Protein AF-A0A4Q5UNF6-F1 (afdb_monomer)

Secondary structure (DSSP, 8-state):
-HHHHHHHTTPPPSTT-TT----B-HHHHHHHHHTTT--HHHHIIIII----GGGSSSSS--TT-TTPPPB-TTSBTT---B----S--HHHHHHHHHHS-SSSPPTTPPEEEEEEEEEEEEEEEETTTTEEEEEEEEEEEEEES-EEEEEEEEEE-TTSPBPBPSSSSSEETTEEEEEEEEEEPTT-EEEESGGG---S-EEEEGGGS-TTGGGSEEEEEEEEEEE-TT--EEEEEEPPPEEEE----

Mean predicted aligned error: 11.34 Å

Foldseek 3Di:
DVQVVCVVLQAAALQLAPQVPFAFPLVVVQVVVVVVVDHSVNCCVPPVHHDDNVRHLDPDRDLLAQRYDWDDQPRHPVRDTHDHNPDHDPSNVVSCCQVPPPDDQNPPDDKAKDKAPFPDKDWADDVVQQWIKIFTWTKIFIAHAWAKKKKKKFKAAPVRHFFAFDPPPQDDPRGGMWIDIDTGHHGDMDTTCPPVDRPDITIDHPVRGPPVPQQHKMKMKIWIWDADPVRDIDTNDIDDIDIDHHDDD

Sequence (249 aa):
TLHEFGHAIGLLHEHSSPISGINWDKEKLYKEYAKMGWTRDDVDQQVFYTYNKSYTNGTKYDNKSIMHYPIMPGETVDNYVIDWNLVLSPGDIDIIKALYPMKGKRKNEVVRVNMQNFGGIVMQGNEKKGGISLFP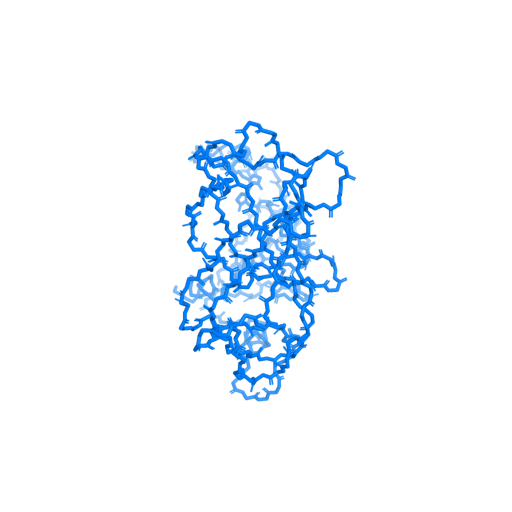SFDLKTGGKGGPVKMVFKFYDEEGYGFQDEDGAYQENGTVATLRTVTLPPNKQIKYNQGGKKDFEFFLPLDQIPADALSQNMIVTFKIVYQTAEKEQKNLYVSQPLQFRYAKK

Nearest PDB structures (foldseek):
  5zjk-assembly11_K  TM=9.316E-01  e=5.468E-06  Myroides sp. CSLB8
  8b7d-assembly1_A  TM=3.412E-01  e=4.462E-04  Homo sapiens
  5x74-assembly1_A  TM=5.576E-01  e=1.050E-01  Homo sapiens
  5yaw-assembly1_B  TM=4.146E-01  e=1.174E-01  Homo sapiens
  7q9r-assembly1_BBB  TM=5.442E-01  e=3.782E-01  Homo sapiens

pLDDT: mean 89.14, std 8.31, range [53.03, 97.25]

Solvent-accessible surface area (backbone atoms only — not comparable to full-atom values): 14341 Å² total; per-residue (Å²): 110,70,45,62,53,36,45,76,74,72,46,59,57,42,68,26,32,74,71,47,78,78,56,63,30,56,74,59,47,47,60,57,43,39,76,76,71,43,52,65,66,53,46,43,66,75,69,66,38,57,50,60,81,92,71,49,80,57,98,66,71,54,90,55,22,35,43,26,70,58,36,52,88,71,48,20,76,82,63,60,64,36,71,81,41,89,50,79,24,76,66,48,52,51,39,48,43,62,78,58,54,93,72,80,84,69,74,86,54,55,71,39,61,44,87,38,76,71,73,52,65,55,71,44,74,32,79,93,77,49,22,38,37,36,35,52,18,31,32,39,38,30,31,65,33,48,46,66,30,38,39,38,39,39,39,19,39,84,89,66,53,56,40,68,41,91,84,75,81,48,44,61,94,56,22,18,24,36,73,46,79,46,75,43,64,48,65,38,78,47,77,32,31,61,94,84,44,81,85,48,76,45,64,41,53,48,90,60,46,58,77,70,58,52,79,37,59,29,31,36,36,46,34,35,33,37,64,47,98,87,67,48,76,42,79,61,42,72,53,73,78,38,84,47,64,64,68,85,127

Radius of gyration: 25.04 Å; Cα contacts (8 Å, |Δi|>4): 460; chains: 1; bounding box: 59×39×66 Å

Structure (mmCIF, N/CA/C/O backbone):
data_AF-A0A4Q5UNF6-F1
#
_entry.id   AF-A0A4Q5UNF6-F1
#
loop_
_atom_site.group_PDB
_atom_site.id
_atom_site.type_symbol
_atom_site.label_atom_id
_atom_site.label_alt_id
_atom_site.label_comp_id
_atom_site.label_asym_id
_atom_site.label_entity_id
_atom_site.label_seq_id
_atom_site.pdbx_PDB_ins_code
_atom_site.Cartn_x
_atom_site.Cartn_y
_atom_site.Cartn_z
_atom_site.occupancy
_atom_site.B_iso_or_equiv
_atom_site.auth_seq_id
_atom_site.auth_comp_id
_atom_site.auth_asym_id
_atom_site.auth_atom_id
_atom_site.pdbx_PDB_model_num
ATOM 1 N N . THR A 1 1 ? 2.711 7.810 -26.960 1.00 81.56 1 THR A N 1
ATOM 2 C CA . THR A 1 1 ? 1.426 7.445 -26.317 1.00 81.56 1 THR A CA 1
ATOM 3 C C . THR A 1 1 ? 1.446 6.071 -25.670 1.00 81.56 1 THR A C 1
ATOM 5 O O . THR A 1 1 ? 1.068 5.999 -24.514 1.00 81.56 1 THR A O 1
ATOM 8 N N . LEU A 1 2 ? 1.883 4.993 -26.346 1.00 93.31 2 LEU A N 1
ATOM 9 C CA . LEU A 1 2 ? 1.926 3.649 -25.731 1.00 93.31 2 LEU A CA 1
ATOM 10 C C . LEU A 1 2 ? 2.824 3.578 -24.483 1.00 93.31 2 LEU A C 1
ATOM 12 O O . LEU A 1 2 ? 2.383 3.043 -23.474 1.00 93.31 2 LEU A O 1
ATOM 16 N N . HIS A 1 3 ? 4.021 4.172 -24.541 1.00 93.44 3 HIS A N 1
ATOM 17 C CA . HIS A 1 3 ? 4.967 4.256 -23.418 1.00 93.44 3 HIS A CA 1
ATOM 18 C C . HIS A 1 3 ? 4.322 4.858 -22.155 1.00 93.44 3 HIS A C 1
ATOM 20 O O . HIS A 1 3 ? 4.218 4.199 -21.125 1.00 93.44 3 HIS A O 1
ATOM 26 N N . GLU A 1 4 ? 3.755 6.062 -22.274 1.00 92.00 4 GLU A N 1
ATOM 27 C CA . GLU A 1 4 ? 3.083 6.748 -21.159 1.00 92.00 4 GLU A CA 1
ATOM 28 C C . GLU A 1 4 ? 1.884 5.974 -20.597 1.00 92.00 4 GLU A C 1
ATOM 30 O O . GLU A 1 4 ? 1.659 5.932 -19.388 1.00 92.00 4 GLU A O 1
ATOM 35 N N . PHE A 1 5 ? 1.108 5.314 -21.463 1.00 93.88 5 PHE A N 1
ATOM 36 C CA . PHE A 1 5 ? 0.026 4.445 -20.996 1.00 93.88 5 PHE A CA 1
ATOM 37 C C . PHE A 1 5 ? 0.552 3.200 -20.274 1.00 93.88 5 PHE A C 1
ATOM 39 O O . PHE A 1 5 ? -0.118 2.718 -19.364 1.00 93.88 5 PHE A O 1
ATOM 46 N N . GLY A 1 6 ? 1.743 2.710 -20.630 1.00 91.06 6 GLY A N 1
ATOM 47 C CA . GLY A 1 6 ? 2.462 1.682 -19.881 1.00 91.06 6 GLY A CA 1
ATOM 48 C C . GLY A 1 6 ? 2.734 2.114 -18.439 1.00 91.06 6 GLY A C 1
ATOM 49 O O . GLY A 1 6 ? 2.393 1.379 -17.512 1.00 91.06 6 GLY A O 1
ATOM 50 N N . HIS A 1 7 ? 3.229 3.337 -18.228 1.00 90.12 7 HIS A N 1
ATOM 51 C CA . HIS A 1 7 ? 3.393 3.900 -16.881 1.00 90.12 7 HIS A CA 1
ATOM 52 C C . HIS A 1 7 ? 2.073 4.004 -16.118 1.00 90.12 7 HIS A C 1
ATOM 54 O O . HIS A 1 7 ? 2.004 3.634 -14.945 1.00 90.12 7 HIS A O 1
ATOM 60 N N . ALA A 1 8 ? 0.998 4.433 -16.787 1.00 89.75 8 ALA A N 1
ATOM 61 C CA . ALA A 1 8 ? -0.324 4.536 -16.169 1.00 89.75 8 ALA A CA 1
ATOM 62 C C . ALA A 1 8 ? -0.861 3.187 -15.648 1.00 89.75 8 ALA A C 1
ATOM 64 O O . ALA A 1 8 ? -1.657 3.162 -14.709 1.00 89.75 8 ALA A O 1
ATOM 65 N N . ILE A 1 9 ? -0.418 2.066 -16.229 1.00 88.44 9 ILE A N 1
ATOM 66 C CA . ILE A 1 9 ? -0.768 0.703 -15.793 1.00 88.44 9 ILE A CA 1
ATOM 67 C C . ILE A 1 9 ? 0.362 0.011 -15.014 1.00 88.44 9 ILE A C 1
ATOM 69 O O . ILE A 1 9 ? 0.336 -1.204 -14.833 1.00 88.44 9 ILE A O 1
ATOM 73 N N . GLY A 1 10 ? 1.326 0.784 -14.511 1.00 86.00 10 GLY A N 1
ATOM 74 C CA . GLY A 1 10 ? 2.340 0.317 -13.569 1.00 86.00 10 GLY A CA 1
ATOM 75 C C . GLY A 1 10 ? 3.568 -0.339 -14.194 1.00 86.00 10 GLY A C 1
ATOM 76 O O . GLY A 1 10 ? 4.307 -0.999 -13.466 1.00 86.00 10 GLY A O 1
ATOM 77 N N . LEU A 1 11 ? 3.802 -0.174 -15.501 1.00 88.94 11 LEU A N 1
ATOM 78 C CA . LEU A 1 11 ? 5.071 -0.568 -16.109 1.00 88.94 11 LEU A CA 1
ATOM 79 C C . LEU A 1 11 ? 6.146 0.488 -15.846 1.00 88.94 11 LEU A C 1
ATOM 81 O O . LEU A 1 11 ? 5.910 1.694 -15.957 1.00 88.94 11 LEU A O 1
ATOM 85 N N . LEU A 1 12 ? 7.342 0.019 -15.515 1.00 89.31 12 LEU A N 1
ATOM 86 C CA . LEU A 1 12 ? 8.507 0.860 -15.258 1.00 89.31 12 LEU A CA 1
ATOM 87 C C . LEU A 1 12 ? 9.447 0.885 -16.467 1.00 89.31 12 LEU A C 1
ATOM 89 O O . LEU A 1 12 ? 9.298 0.072 -17.378 1.00 89.31 12 LEU A O 1
ATOM 93 N N . HIS A 1 13 ? 10.418 1.801 -16.481 1.00 91.56 13 HIS A N 1
ATOM 94 C CA . HIS A 1 13 ? 11.402 1.844 -17.560 1.00 91.56 13 HIS A CA 1
ATOM 95 C C . HIS A 1 13 ? 12.258 0.574 -17.605 1.00 91.56 13 HIS A C 1
ATOM 97 O O . HIS A 1 13 ? 12.810 0.134 -16.595 1.00 91.56 13 HIS A O 1
ATOM 103 N N . GLU A 1 14 ? 12.424 0.025 -18.805 1.00 91.25 14 GLU A N 1
ATOM 104 C CA . GLU A 1 14 ? 13.123 -1.245 -19.007 1.00 91.25 14 GLU A CA 1
ATOM 105 C C . GLU A 1 14 ? 14.653 -1.103 -18.879 1.00 91.25 14 GLU A C 1
ATOM 107 O O . GLU A 1 14 ? 15.329 -2.028 -18.426 1.00 91.25 14 GLU A O 1
ATOM 112 N N . HIS A 1 15 ? 15.212 0.076 -19.186 1.00 90.94 15 HIS A N 1
ATOM 113 C CA . HIS A 1 15 ? 16.646 0.353 -19.004 1.00 90.94 15 HIS A CA 1
ATOM 114 C C . HIS A 1 15 ? 17.054 0.337 -17.516 1.00 90.94 15 HIS A C 1
ATOM 116 O O . HIS A 1 15 ? 18.143 -0.127 -17.173 1.00 90.94 15 HIS A O 1
ATOM 122 N N . SER A 1 16 ? 16.143 0.746 -16.626 1.00 89.50 16 SER A N 1
ATOM 123 C CA . SER A 1 16 ? 16.293 0.706 -15.164 1.00 89.50 16 SER A CA 1
ATOM 124 C C . SER A 1 16 ? 16.101 -0.699 -14.575 1.00 89.50 16 SER A C 1
ATOM 126 O O . SER A 1 16 ? 16.028 -0.874 -13.355 1.00 89.50 16 SER A O 1
ATOM 128 N N . SER A 1 17 ? 15.985 -1.730 -15.413 1.00 87.25 17 SER A N 1
ATOM 129 C CA . SER A 1 17 ? 15.954 -3.111 -14.948 1.00 87.25 17 SER A CA 1
ATOM 130 C C . SER A 1 17 ? 17.305 -3.485 -14.310 1.00 87.25 17 SER A C 1
ATOM 132 O O . SER A 1 17 ? 18.346 -3.323 -14.944 1.00 87.25 17 SER A O 1
ATOM 134 N N . PRO A 1 18 ? 17.341 -4.066 -13.095 1.00 84.06 18 PRO A N 1
ATOM 135 C CA . PRO A 1 18 ? 18.570 -4.500 -12.424 1.00 84.06 18 PRO A CA 1
ATOM 136 C C . PRO A 1 18 ? 19.278 -5.660 -13.143 1.00 84.06 18 PRO A C 1
ATOM 138 O O . PRO A 1 18 ? 20.355 -6.079 -12.727 1.00 84.06 18 PRO A O 1
ATOM 141 N N . ILE A 1 19 ? 18.656 -6.223 -14.183 1.00 85.56 19 ILE A N 1
ATOM 142 C CA . ILE A 1 19 ? 19.221 -7.271 -15.039 1.00 85.56 19 ILE A CA 1
ATOM 143 C C . ILE A 1 19 ? 19.482 -6.782 -16.472 1.00 85.56 19 ILE A C 1
ATOM 145 O O . ILE A 1 19 ? 19.785 -7.609 -17.327 1.00 85.56 19 ILE A O 1
ATOM 149 N N . SER A 1 20 ? 19.365 -5.474 -16.746 1.00 86.38 20 SER A N 1
ATOM 150 C CA . SER A 1 20 ? 19.626 -4.911 -18.079 1.00 86.38 20 SER A CA 1
ATOM 151 C C . SER A 1 20 ? 21.083 -5.083 -18.506 1.00 86.38 20 SER A C 1
ATOM 153 O O . SER A 1 20 ? 21.362 -5.302 -19.680 1.00 86.38 20 SER A O 1
ATOM 155 N N . GLY A 1 21 ? 22.013 -5.018 -17.546 1.00 87.38 21 GLY A N 1
ATOM 156 C CA . GLY A 1 21 ? 23.446 -5.163 -17.801 1.00 87.38 21 GLY A CA 1
ATOM 157 C C . GLY A 1 21 ? 24.040 -4.038 -18.652 1.00 87.38 21 GLY A C 1
ATOM 158 O O . GLY A 1 21 ? 25.129 -4.216 -19.190 1.00 87.38 21 GLY A O 1
ATOM 159 N N . ILE A 1 22 ? 23.341 -2.902 -18.788 1.00 93.06 22 ILE A N 1
ATOM 160 C CA . ILE A 1 22 ? 23.778 -1.790 -19.639 1.00 93.06 22 ILE A CA 1
ATOM 161 C C . ILE A 1 22 ? 25.081 -1.200 -19.092 1.00 93.06 22 ILE A C 1
ATOM 163 O O . ILE A 1 22 ? 25.153 -0.752 -17.944 1.00 93.06 22 ILE A O 1
ATOM 167 N N . ASN A 1 23 ? 26.110 -1.187 -19.938 1.00 94.75 23 ASN A N 1
ATOM 168 C CA . ASN A 1 23 ? 27.449 -0.739 -19.584 1.00 94.75 23 ASN A CA 1
ATOM 169 C C . ASN A 1 23 ? 27.646 0.744 -19.942 1.00 94.75 23 ASN A C 1
ATOM 171 O O . ASN A 1 23 ? 28.287 1.095 -20.934 1.00 94.75 23 ASN A O 1
ATOM 175 N N . TRP A 1 24 ? 27.022 1.616 -19.149 1.00 95.31 24 TRP A N 1
ATOM 176 C CA . TRP A 1 24 ? 27.024 3.067 -19.352 1.00 95.31 24 TRP A CA 1
ATOM 177 C C . TRP A 1 24 ? 28.431 3.683 -19.286 1.00 95.31 24 TRP A C 1
ATOM 179 O O . TRP A 1 24 ? 29.174 3.453 -18.329 1.00 95.31 24 TRP A O 1
ATOM 189 N N . ASP A 1 25 ? 28.760 4.563 -20.236 1.00 96.19 25 ASP A N 1
ATOM 190 C CA . ASP A 1 25 ? 29.921 5.458 -20.149 1.00 96.19 25 ASP A CA 1
ATOM 191 C C . ASP A 1 25 ? 29.578 6.653 -19.243 1.00 96.19 25 ASP A C 1
ATOM 193 O O . ASP A 1 25 ? 29.248 7.755 -19.691 1.00 96.19 25 ASP A O 1
ATOM 197 N N . LYS A 1 26 ? 29.592 6.404 -17.929 1.00 94.56 26 LYS A N 1
ATOM 198 C CA . LYS A 1 26 ? 29.082 7.349 -16.924 1.00 94.56 26 LYS A CA 1
ATOM 199 C C . LYS A 1 26 ? 29.758 8.716 -16.974 1.00 94.56 26 LYS A C 1
ATOM 201 O O . LYS A 1 26 ? 29.081 9.736 -16.923 1.00 94.56 26 LYS A O 1
ATOM 206 N N . GLU A 1 27 ? 31.085 8.755 -17.094 1.00 94.94 27 GLU A N 1
ATOM 207 C CA . GLU A 1 27 ? 31.833 10.019 -17.103 1.00 94.94 27 GLU A CA 1
ATOM 208 C C . GLU A 1 27 ? 31.535 10.859 -18.341 1.00 94.94 27 GLU A C 1
ATOM 210 O O . GLU A 1 27 ? 31.464 12.089 -18.257 1.00 94.94 27 GLU A O 1
ATOM 215 N N . LYS A 1 28 ? 31.330 10.212 -19.489 1.00 94.31 28 LYS A N 1
ATOM 216 C CA . LYS A 1 28 ? 30.886 10.908 -20.690 1.00 94.31 28 LYS A CA 1
ATOM 217 C C . LYS A 1 28 ? 29.461 11.427 -20.529 1.00 94.31 28 LYS A C 1
ATOM 219 O O . LYS A 1 28 ? 29.223 12.603 -20.792 1.00 94.31 28 LYS A O 1
ATOM 224 N N . LEU A 1 29 ? 28.544 10.599 -20.034 1.00 94.19 29 LEU A N 1
ATOM 225 C CA . LEU A 1 29 ? 27.151 10.989 -19.822 1.00 94.19 29 LEU A CA 1
ATOM 226 C C . LEU A 1 29 ? 27.012 12.147 -18.827 1.00 94.19 29 LEU A C 1
ATOM 228 O O . LEU A 1 29 ? 26.315 13.109 -19.133 1.00 94.19 29 LEU A O 1
ATOM 232 N N . TYR A 1 30 ? 27.740 12.147 -17.706 1.00 96.69 30 TYR A N 1
ATOM 233 C CA . TYR A 1 30 ? 27.746 13.296 -16.792 1.00 96.69 30 TYR A CA 1
ATOM 234 C C . TYR A 1 30 ? 28.161 14.593 -17.496 1.00 96.69 30 TYR A C 1
ATOM 236 O O . TYR A 1 30 ? 27.553 15.635 -17.265 1.00 96.69 30 TYR A O 1
ATOM 244 N N . LYS A 1 31 ? 29.182 14.551 -18.364 1.00 95.31 31 LYS A N 1
ATOM 245 C CA . LYS A 1 31 ? 29.639 15.734 -19.114 1.00 95.31 31 LYS A CA 1
ATOM 246 C C . LYS A 1 31 ? 28.614 16.201 -20.141 1.00 95.31 31 LYS A C 1
ATOM 248 O O . LYS A 1 31 ? 28.474 17.405 -20.332 1.00 95.31 31 LYS A O 1
ATOM 253 N N . GLU A 1 32 ? 27.930 15.279 -20.811 1.00 92.81 32 GLU A N 1
ATOM 254 C CA . GLU A 1 32 ? 26.899 15.614 -21.795 1.00 92.81 32 GLU A CA 1
ATOM 255 C C . GLU A 1 32 ? 25.654 16.209 -21.125 1.00 92.81 32 GLU A C 1
ATOM 257 O O . GLU A 1 32 ? 25.232 17.304 -21.492 1.00 92.81 32 GLU A O 1
ATOM 262 N N . TYR A 1 33 ? 25.126 15.568 -20.081 1.00 93.12 33 TYR A N 1
ATOM 263 C CA . TYR A 1 33 ? 23.953 16.060 -19.352 1.00 93.12 33 TYR A CA 1
ATOM 264 C C . TYR A 1 33 ? 24.227 17.352 -18.566 1.00 93.12 33 TYR A C 1
ATOM 266 O O . TYR A 1 33 ? 23.341 18.200 -18.455 1.00 93.12 33 TYR A O 1
ATOM 274 N N . ALA A 1 34 ? 25.465 17.589 -18.116 1.00 94.62 34 ALA A N 1
ATOM 275 C CA . ALA A 1 34 ? 25.845 18.869 -17.516 1.00 94.62 34 ALA A CA 1
ATOM 276 C C . ALA A 1 34 ? 25.659 20.058 -18.479 1.00 94.62 34 ALA A C 1
ATOM 278 O O . ALA A 1 34 ? 25.332 21.158 -18.034 1.00 94.62 34 ALA A O 1
ATOM 279 N N . LYS A 1 35 ? 25.786 19.854 -19.802 1.00 95.62 35 LYS A N 1
ATOM 280 C CA . LYS A 1 35 ? 25.493 20.900 -20.807 1.00 95.62 35 LYS A CA 1
ATOM 281 C C . LYS A 1 35 ? 24.011 21.285 -20.828 1.00 95.62 35 LYS A C 1
ATOM 283 O O . LYS A 1 35 ? 23.677 22.383 -21.259 1.00 95.62 35 LYS A O 1
ATOM 288 N N . MET A 1 36 ? 23.139 20.394 -20.356 1.00 92.56 36 MET A N 1
ATOM 289 C CA . MET A 1 36 ? 21.699 20.613 -20.192 1.00 92.56 36 MET A CA 1
ATOM 290 C C . MET A 1 36 ? 21.335 21.093 -18.776 1.00 92.56 36 MET A C 1
ATOM 292 O O . MET A 1 36 ? 20.156 21.205 -18.450 1.00 92.56 36 MET A O 1
ATOM 296 N N . GLY A 1 37 ? 22.332 21.385 -17.933 1.00 94.50 37 GLY A N 1
ATOM 297 C CA . GLY A 1 37 ? 22.137 21.877 -16.569 1.00 94.50 37 GLY A CA 1
ATOM 298 C C . GLY A 1 37 ? 21.859 20.793 -15.527 1.00 94.50 37 GLY A C 1
ATOM 299 O O . GLY A 1 37 ? 21.507 21.136 -14.403 1.00 94.50 37 GLY A O 1
ATOM 300 N N . TRP A 1 38 ? 22.008 19.510 -15.869 1.00 95.44 38 TRP A N 1
ATOM 301 C CA . TRP A 1 38 ? 21.812 18.419 -14.913 1.00 95.44 38 TRP A CA 1
ATOM 302 C C . TRP A 1 38 ? 23.034 18.258 -14.013 1.00 95.44 38 TRP A C 1
ATOM 304 O O . TRP A 1 38 ? 24.182 18.316 -14.464 1.00 95.44 38 TRP A O 1
ATOM 314 N N . THR A 1 39 ? 22.783 18.019 -12.731 1.00 95.50 39 THR A N 1
ATOM 315 C CA . THR A 1 39 ? 23.817 17.611 -11.783 1.00 95.50 39 THR A CA 1
ATOM 316 C C . THR A 1 39 ? 24.161 16.132 -11.966 1.00 95.50 39 THR A C 1
ATOM 318 O O . THR A 1 39 ? 23.449 15.380 -12.633 1.00 95.50 39 THR A O 1
ATOM 321 N N . ARG A 1 40 ? 25.266 15.681 -11.361 1.00 96.06 40 ARG A N 1
ATOM 322 C CA . ARG A 1 40 ? 25.595 14.247 -11.341 1.00 96.06 40 ARG A CA 1
ATOM 323 C C . ARG A 1 40 ? 24.506 13.425 -10.652 1.00 96.06 40 ARG A C 1
ATOM 325 O O . ARG A 1 40 ? 24.148 12.374 -11.170 1.00 96.06 40 ARG A O 1
ATOM 332 N N . ASP A 1 41 ? 23.942 13.948 -9.566 1.00 94.69 41 ASP A N 1
ATOM 333 C CA . ASP A 1 41 ? 22.856 13.294 -8.835 1.00 94.69 41 ASP A CA 1
ATOM 334 C C . ASP A 1 41 ? 21.599 13.153 -9.707 1.00 94.69 41 ASP A C 1
ATOM 336 O O . ASP A 1 41 ? 20.967 12.098 -9.698 1.00 94.69 41 ASP A O 1
ATOM 340 N N . ASP A 1 42 ? 21.272 14.157 -10.529 1.00 91.44 42 ASP A N 1
ATOM 341 C CA . ASP A 1 42 ? 20.161 14.055 -11.486 1.00 91.44 42 ASP A CA 1
ATOM 342 C C . ASP A 1 42 ? 20.393 12.913 -12.484 1.00 91.44 42 ASP A C 1
ATOM 344 O O . ASP A 1 42 ? 19.506 12.093 -12.709 1.00 91.44 42 ASP A O 1
ATOM 348 N N . VAL A 1 43 ? 21.600 12.808 -13.050 1.00 92.44 43 VAL A N 1
ATOM 349 C CA . VAL A 1 43 ? 21.950 11.728 -13.991 1.00 92.44 43 VAL A CA 1
ATOM 350 C C . VAL A 1 43 ? 21.912 10.362 -13.297 1.00 92.44 43 VAL A C 1
ATOM 352 O O . VAL A 1 43 ? 21.393 9.396 -13.861 1.00 92.44 43 VAL A O 1
ATOM 355 N N . ASP A 1 44 ? 22.393 10.273 -12.057 1.00 91.75 44 ASP A N 1
ATOM 356 C CA . ASP A 1 44 ? 22.342 9.040 -11.272 1.00 91.75 44 ASP A CA 1
ATOM 357 C C . ASP A 1 44 ? 20.905 8.570 -11.041 1.00 91.75 44 ASP A C 1
ATOM 359 O O . ASP A 1 44 ? 20.615 7.385 -11.211 1.00 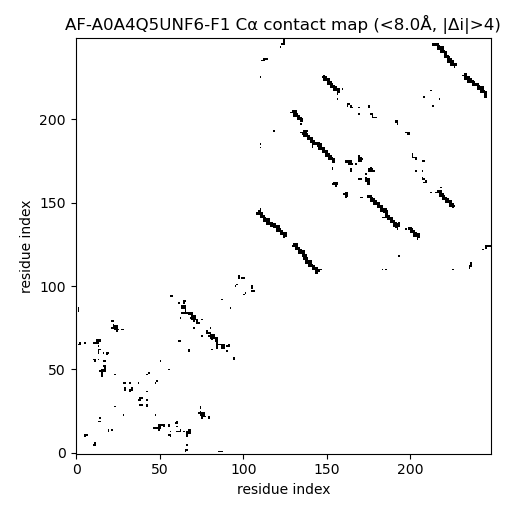91.75 44 ASP A O 1
ATOM 363 N N . GLN A 1 45 ? 19.997 9.485 -10.693 1.00 89.31 45 GLN A N 1
ATOM 364 C CA . GLN A 1 45 ? 18.601 9.149 -10.407 1.00 89.31 45 GLN A CA 1
ATOM 365 C C . GLN A 1 45 ? 17.758 8.919 -11.666 1.00 89.31 45 GLN A C 1
ATOM 367 O O . GLN A 1 45 ? 16.832 8.111 -11.632 1.00 89.31 45 GLN A O 1
ATOM 372 N N . GLN A 1 46 ? 18.049 9.615 -12.766 1.00 85.31 46 GLN A N 1
ATOM 373 C CA . GLN A 1 46 ? 17.213 9.579 -13.971 1.00 85.31 46 GLN A CA 1
ATOM 374 C C . GLN A 1 46 ? 17.704 8.577 -15.024 1.00 85.31 46 GLN A C 1
ATOM 376 O O . GLN A 1 46 ? 16.887 8.051 -15.774 1.00 85.31 46 GLN A O 1
ATOM 381 N N . VAL A 1 47 ? 19.014 8.310 -15.094 1.00 89.69 47 VAL A N 1
ATOM 382 C CA . VAL A 1 47 ? 19.626 7.487 -16.157 1.00 89.69 47 VAL A CA 1
ATOM 383 C C . VAL A 1 47 ? 20.162 6.163 -15.614 1.00 89.69 47 VAL A C 1
ATOM 385 O O . VAL A 1 47 ? 19.955 5.108 -16.213 1.00 89.69 47 VAL A O 1
ATOM 388 N N . PHE A 1 48 ? 20.858 6.193 -14.473 1.00 91.06 48 PHE A N 1
ATOM 389 C CA . PHE A 1 48 ? 21.549 5.007 -13.942 1.00 91.06 48 PHE A CA 1
ATOM 390 C C . PHE A 1 48 ? 20.780 4.263 -12.860 1.00 91.06 48 PHE A C 1
ATOM 392 O O . PHE A 1 48 ? 21.178 3.157 -12.478 1.00 91.06 48 PHE A O 1
ATOM 399 N N . TYR A 1 49 ? 19.704 4.856 -12.352 1.00 89.12 49 TYR A N 1
ATOM 400 C CA . TYR A 1 49 ? 18.897 4.246 -11.317 1.00 89.12 49 TYR A CA 1
ATOM 401 C C . TYR A 1 49 ? 18.338 2.904 -11.791 1.00 89.12 49 TYR A C 1
ATOM 403 O O . TYR A 1 49 ? 17.832 2.766 -12.906 1.00 89.12 49 TYR A O 1
ATOM 411 N N . THR A 1 50 ? 18.412 1.909 -10.908 1.00 86.25 50 THR A N 1
ATOM 412 C CA . THR A 1 50 ? 17.825 0.591 -11.140 1.00 86.25 50 THR A CA 1
ATOM 413 C C . THR A 1 50 ? 16.818 0.261 -10.054 1.00 86.25 50 THR A C 1
ATOM 415 O O . THR A 1 50 ? 17.039 0.522 -8.869 1.00 86.25 50 THR A O 1
ATOM 418 N N . TYR A 1 51 ? 15.696 -0.333 -10.455 1.00 80.88 51 TYR A N 1
ATOM 419 C CA . TYR A 1 51 ? 14.679 -0.778 -9.511 1.00 80.88 51 TYR A CA 1
ATOM 420 C C . TYR A 1 51 ? 15.143 -2.021 -8.749 1.00 80.88 51 TYR A C 1
ATOM 422 O O . TYR A 1 51 ? 15.923 -2.840 -9.241 1.00 80.88 51 TYR A O 1
ATOM 430 N N . ASN A 1 52 ? 14.602 -2.220 -7.548 1.00 71.50 52 ASN A N 1
ATOM 431 C CA . ASN A 1 52 ? 14.785 -3.481 -6.835 1.00 71.50 52 ASN A CA 1
ATOM 432 C C . ASN A 1 52 ? 14.123 -4.628 -7.632 1.00 71.50 52 ASN A C 1
ATOM 434 O O . ASN A 1 52 ? 13.067 -4.436 -8.231 1.00 71.50 52 ASN A O 1
ATOM 438 N N . LYS A 1 53 ? 14.716 -5.832 -7.623 1.00 61.97 53 LYS A N 1
ATOM 439 C CA . LYS A 1 53 ? 14.282 -7.001 -8.422 1.00 61.97 53 LYS A CA 1
ATOM 440 C C . LYS A 1 53 ? 12.801 -7.355 -8.253 1.00 61.97 53 LYS A C 1
ATOM 442 O O . LYS A 1 53 ? 12.208 -7.922 -9.160 1.00 61.97 53 LYS A O 1
ATOM 447 N N . SER A 1 54 ? 12.200 -7.020 -7.114 1.00 55.47 54 SER A N 1
ATOM 448 C CA . SER A 1 54 ? 10.774 -7.249 -6.844 1.00 55.47 54 SER A CA 1
ATOM 449 C C . SER A 1 54 ? 9.824 -6.338 -7.640 1.00 55.47 54 SER A C 1
ATOM 451 O O . SER A 1 54 ? 8.629 -6.617 -7.678 1.00 55.47 54 SER A O 1
ATOM 453 N N . TYR A 1 55 ? 10.334 -5.258 -8.243 1.00 54.31 55 TYR A N 1
ATOM 454 C CA . TYR A 1 55 ? 9.563 -4.218 -8.936 1.00 54.31 55 TYR A CA 1
ATOM 455 C C . TYR A 1 55 ? 9.743 -4.235 -10.460 1.00 54.31 55 TYR A C 1
ATOM 457 O O . TYR A 1 55 ? 9.282 -3.326 -11.140 1.00 54.31 55 TYR A O 1
ATOM 465 N N . THR A 1 56 ? 10.416 -5.237 -11.021 1.00 61.66 56 THR A N 1
ATOM 466 C CA . THR A 1 56 ? 10.705 -5.271 -12.460 1.00 61.66 56 THR A CA 1
ATOM 467 C C . THR A 1 56 ? 9.526 -5.814 -13.258 1.00 61.66 56 THR A C 1
ATOM 469 O O . THR A 1 56 ? 8.791 -6.685 -12.789 1.00 61.66 56 THR A O 1
ATOM 472 N N . ASN A 1 57 ? 9.379 -5.345 -14.502 1.00 59.72 57 ASN A N 1
ATOM 473 C CA . ASN A 1 57 ? 8.303 -5.768 -15.405 1.00 59.72 57 ASN A CA 1
ATOM 474 C C . ASN A 1 57 ? 8.334 -7.284 -15.703 1.00 59.72 57 ASN A C 1
ATOM 476 O O . ASN A 1 57 ? 7.332 -7.850 -16.123 1.00 59.72 57 ASN A O 1
ATOM 480 N N . GLY A 1 58 ? 9.446 -7.981 -15.450 1.00 61.59 58 GLY A N 1
ATOM 481 C CA . GLY A 1 58 ? 9.553 -9.428 -15.617 1.00 61.59 58 GLY A CA 1
ATOM 482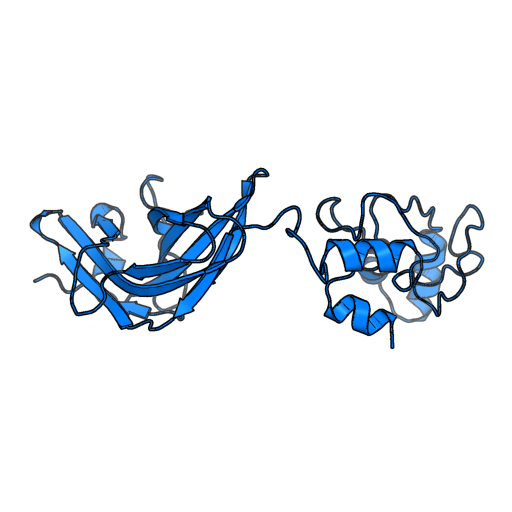 C C . GLY A 1 58 ? 10.861 -10.009 -15.080 1.00 61.59 58 GLY A C 1
ATOM 483 O O . GLY A 1 58 ? 11.653 -9.327 -14.431 1.00 61.59 58 GLY A O 1
ATOM 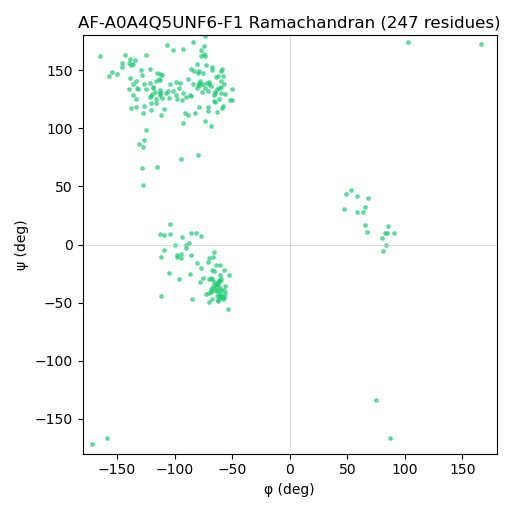484 N N . THR A 1 59 ? 11.094 -11.296 -15.362 1.00 66.75 59 THR A N 1
ATOM 485 C CA . THR A 1 59 ? 12.318 -12.033 -14.983 1.00 66.75 59 THR A CA 1
ATOM 486 C C . THR A 1 59 ? 13.430 -11.961 -16.036 1.00 66.75 59 THR A C 1
ATOM 488 O O . THR A 1 59 ? 14.466 -12.602 -15.867 1.00 66.75 59 THR A O 1
ATOM 491 N N . LYS A 1 60 ? 13.199 -11.270 -17.159 1.00 82.12 60 LYS A N 1
ATOM 492 C CA . LYS A 1 60 ? 14.140 -11.122 -18.278 1.00 82.12 60 LYS A CA 1
ATOM 493 C C . LYS A 1 60 ? 14.095 -9.683 -18.783 1.00 82.12 60 LYS A C 1
ATOM 495 O O . LYS A 1 60 ? 13.017 -9.107 -18.806 1.00 82.12 60 LYS A O 1
ATOM 500 N N . TYR A 1 61 ? 15.250 -9.158 -19.173 1.00 88.06 61 TYR A N 1
ATOM 501 C CA . TYR A 1 61 ? 15.384 -7.856 -19.819 1.00 88.06 61 TYR A CA 1
ATOM 502 C C . TYR A 1 61 ? 14.921 -7.922 -21.281 1.00 88.06 61 TYR A C 1
ATOM 504 O O . TYR A 1 61 ? 15.248 -8.888 -21.979 1.00 88.06 61 TYR A O 1
ATOM 512 N N . ASP A 1 62 ? 14.183 -6.907 -21.734 1.00 91.12 62 ASP A N 1
ATOM 513 C CA . ASP A 1 62 ? 13.671 -6.799 -23.103 1.00 91.12 62 ASP A CA 1
ATOM 514 C C . ASP A 1 62 ? 14.088 -5.488 -23.788 1.00 91.12 62 ASP A C 1
ATOM 516 O O . ASP A 1 62 ? 13.446 -4.447 -23.665 1.00 91.12 62 ASP A O 1
ATOM 520 N N . ASN A 1 63 ? 15.137 -5.543 -24.606 1.00 92.81 63 ASN A N 1
ATOM 521 C CA . ASN A 1 63 ? 15.620 -4.375 -25.346 1.00 92.81 63 ASN A CA 1
ATOM 522 C C . ASN A 1 63 ? 14.652 -3.850 -26.426 1.00 92.81 63 ASN A C 1
ATOM 524 O O . ASN A 1 63 ? 14.866 -2.758 -26.951 1.00 92.81 63 ASN A O 1
ATOM 528 N N . LYS A 1 64 ? 13.594 -4.598 -26.760 1.00 94.94 64 LYS A N 1
ATOM 529 C CA . LYS A 1 64 ? 12.545 -4.182 -27.703 1.00 94.94 64 LYS A CA 1
ATOM 530 C C . LYS A 1 64 ? 11.293 -3.658 -27.009 1.00 94.94 64 LYS A C 1
ATOM 532 O O . LYS A 1 64 ? 10.340 -3.303 -27.700 1.00 94.94 64 LYS A O 1
ATOM 537 N N . SER A 1 65 ? 11.274 -3.638 -25.676 1.00 94.50 65 SER A N 1
ATOM 538 C CA . SER A 1 65 ? 10.127 -3.161 -24.911 1.00 94.50 65 SER A CA 1
ATOM 539 C C . SER A 1 65 ? 9.782 -1.725 -25.292 1.00 94.50 65 SER A C 1
ATOM 541 O O . SER A 1 65 ? 10.658 -0.860 -25.387 1.00 94.50 65 SER A O 1
ATOM 543 N N . ILE A 1 66 ? 8.485 -1.447 -25.420 1.00 95.31 66 ILE A N 1
ATOM 544 C CA . ILE A 1 66 ? 7.957 -0.090 -25.553 1.00 95.31 66 ILE A CA 1
ATOM 545 C C . ILE A 1 66 ? 8.367 0.795 -24.373 1.00 95.31 66 ILE A C 1
ATOM 547 O O . ILE A 1 66 ? 8.372 2.009 -24.527 1.00 95.31 66 ILE A O 1
ATOM 551 N N . MET A 1 67 ? 8.713 0.203 -23.220 1.00 94.12 67 MET A N 1
ATOM 552 C CA . MET A 1 67 ? 9.153 0.878 -21.994 1.00 94.12 67 MET A CA 1
ATOM 553 C C . MET A 1 67 ? 10.666 1.136 -21.948 1.00 94.12 67 MET A C 1
ATOM 555 O O . MET A 1 67 ? 11.178 1.658 -20.955 1.00 94.12 67 MET A O 1
ATOM 559 N N . HIS A 1 68 ? 11.409 0.758 -22.988 1.00 93.81 68 HIS A N 1
ATOM 560 C CA . HIS A 1 68 ? 12.838 1.023 -23.077 1.00 93.81 68 HIS A CA 1
ATOM 561 C C . HIS A 1 68 ? 13.087 2.410 -23.691 1.00 93.81 68 HIS A C 1
ATOM 563 O O . HIS A 1 68 ? 12.576 2.708 -24.769 1.00 93.81 68 HIS A O 1
ATOM 569 N N . TYR A 1 69 ? 13.896 3.249 -23.035 1.00 91.62 69 TYR A N 1
ATOM 570 C CA . TYR A 1 69 ? 14.380 4.487 -23.656 1.00 91.62 69 TYR A CA 1
ATOM 571 C C . TYR A 1 69 ? 15.472 4.193 -24.681 1.00 91.62 69 TYR A C 1
ATOM 573 O O . TYR A 1 69 ? 16.234 3.249 -24.484 1.00 91.62 69 TYR A O 1
ATOM 581 N N . PRO A 1 70 ? 15.589 4.970 -25.765 1.00 92.31 70 PRO A N 1
ATOM 582 C CA . PRO A 1 70 ? 16.692 4.778 -26.694 1.00 92.31 70 PRO A CA 1
ATOM 583 C C . PRO A 1 70 ? 18.038 4.917 -25.969 1.00 92.31 70 PRO A C 1
ATOM 585 O O . PRO A 1 70 ? 18.175 5.721 -25.050 1.00 92.31 70 PRO A O 1
ATOM 588 N N . ILE A 1 71 ? 19.017 4.128 -26.406 1.00 93.50 71 ILE A N 1
ATOM 589 C CA . ILE A 1 71 ? 20.422 4.260 -26.016 1.00 93.50 71 ILE A CA 1
ATOM 590 C C . ILE A 1 71 ? 21.166 4.711 -27.261 1.00 93.50 71 ILE A C 1
ATOM 592 O O . ILE A 1 71 ? 21.261 3.957 -28.231 1.00 93.50 71 ILE A O 1
ATOM 596 N N . MET A 1 72 ? 21.661 5.942 -27.253 1.00 91.31 72 MET A N 1
ATOM 597 C CA . MET A 1 72 ? 22.309 6.562 -28.401 1.00 91.31 72 MET A CA 1
ATOM 598 C C . MET A 1 72 ? 23.773 6.112 -28.553 1.00 91.31 72 MET A C 1
ATOM 600 O O . MET A 1 72 ? 24.432 5.725 -27.581 1.00 91.31 72 MET A O 1
ATOM 604 N N . PRO A 1 73 ? 24.334 6.178 -29.778 1.00 91.75 73 PRO A N 1
ATOM 605 C CA . PRO A 1 73 ? 25.741 5.881 -30.006 1.00 91.75 73 PRO A CA 1
ATOM 606 C C . PRO A 1 73 ? 26.672 6.672 -29.081 1.00 91.75 73 PRO A C 1
ATOM 608 O O . PRO A 1 73 ? 26.672 7.903 -29.051 1.00 91.75 73 PRO A O 1
ATOM 611 N N . GLY A 1 74 ? 27.517 5.938 -28.359 1.00 89.75 74 GLY A N 1
ATOM 612 C CA . GLY A 1 74 ? 28.506 6.503 -27.453 1.00 89.75 74 GLY A CA 1
ATOM 613 C C . GLY A 1 74 ? 27.994 6.826 -26.049 1.00 89.75 74 GLY A C 1
ATOM 614 O O . GLY A 1 74 ? 28.740 7.460 -25.310 1.00 89.75 74 GLY A O 1
ATOM 615 N N . GLU A 1 75 ? 26.785 6.415 -25.671 1.00 92.62 75 GLU A N 1
ATOM 616 C CA . GLU A 1 75 ? 26.333 6.431 -24.269 1.00 92.62 75 GLU A CA 1
ATOM 617 C C . GLU A 1 75 ? 26.847 5.221 -23.469 1.00 92.62 75 GLU A C 1
ATOM 619 O O . GLU A 1 75 ? 26.841 5.227 -22.238 1.00 92.62 75 GLU A O 1
ATOM 624 N N . THR A 1 76 ? 27.323 4.186 -24.161 1.00 95.88 76 THR A N 1
ATOM 625 C CA . THR A 1 76 ? 27.832 2.932 -23.597 1.00 95.88 76 THR A CA 1
ATOM 626 C C . THR A 1 76 ? 29.280 2.694 -24.013 1.00 95.88 76 THR A C 1
ATOM 628 O O . THR A 1 76 ? 29.717 3.122 -25.085 1.00 95.88 76 THR A O 1
ATOM 631 N N . VAL A 1 77 ? 30.043 1.996 -23.170 1.00 95.19 77 VAL A N 1
ATOM 632 C CA . VAL A 1 77 ? 31.468 1.715 -23.432 1.00 95.19 77 VAL A CA 1
ATOM 633 C C . VAL A 1 77 ? 31.682 0.595 -24.457 1.00 95.19 77 VAL A C 1
ATOM 635 O O . VAL A 1 77 ? 32.753 0.491 -25.049 1.00 95.19 77 VAL A O 1
ATOM 638 N N . ASP A 1 78 ? 30.673 -0.248 -24.671 1.00 94.44 78 ASP A N 1
ATOM 639 C CA . ASP A 1 78 ? 30.688 -1.407 -25.569 1.00 94.44 78 ASP A CA 1
ATOM 640 C C . ASP A 1 78 ? 29.932 -1.164 -26.888 1.00 94.44 78 ASP A C 1
ATOM 642 O O . ASP A 1 78 ? 29.765 -2.086 -27.686 1.00 94.44 78 ASP A O 1
ATOM 646 N N . ASN A 1 79 ? 29.526 0.084 -27.153 1.00 91.56 79 ASN A N 1
ATOM 647 C CA . ASN A 1 79 ? 28.711 0.488 -28.304 1.00 91.56 79 ASN A CA 1
ATOM 648 C C . ASN A 1 79 ? 27.350 -0.224 -28.384 1.00 91.56 79 ASN A C 1
ATOM 650 O O . ASN A 1 79 ? 26.791 -0.386 -29.472 1.00 91.56 79 ASN A O 1
ATOM 654 N N . TYR A 1 80 ? 26.802 -0.641 -27.244 1.00 93.38 80 TYR A N 1
ATOM 655 C CA . TYR A 1 80 ? 25.419 -1.079 -27.157 1.00 93.38 80 TYR A CA 1
ATOM 656 C C . TYR A 1 80 ? 24.464 0.091 -27.433 1.00 93.38 80 TYR A C 1
ATOM 658 O O . TYR A 1 80 ? 24.541 1.128 -26.774 1.00 93.38 80 TYR A O 1
ATOM 666 N N . VAL A 1 81 ? 23.581 -0.075 -28.421 1.00 93.38 81 VAL A N 1
ATOM 667 C CA . VAL A 1 81 ? 22.673 0.961 -28.938 1.00 93.38 81 VAL A CA 1
ATOM 668 C C . VAL A 1 81 ? 21.269 0.381 -29.064 1.00 93.38 81 VAL A C 1
ATOM 670 O O . VAL A 1 81 ? 21.095 -0.764 -29.491 1.00 93.38 81 VAL A O 1
ATOM 673 N N . ILE A 1 82 ? 20.269 1.187 -28.717 1.00 92.56 82 ILE A N 1
ATOM 674 C CA . ILE A 1 82 ? 18.846 0.869 -28.857 1.00 92.56 82 ILE A CA 1
ATOM 675 C C . ILE A 1 82 ? 18.160 2.076 -29.490 1.00 92.56 82 ILE A C 1
ATOM 677 O O . ILE A 1 82 ? 18.267 3.186 -28.978 1.00 92.56 82 ILE A O 1
ATOM 681 N N . ASP A 1 83 ? 17.452 1.857 -30.594 1.00 92.56 83 ASP A N 1
ATOM 682 C CA . ASP A 1 83 ? 16.622 2.888 -31.222 1.00 92.56 83 ASP A CA 1
ATOM 683 C C . ASP A 1 83 ? 15.238 2.963 -30.551 1.00 92.56 83 ASP A C 1
ATOM 685 O O . ASP A 1 83 ? 14.888 2.147 -29.697 1.00 92.56 83 ASP A O 1
ATOM 689 N N . TRP A 1 84 ? 14.422 3.935 -30.943 1.00 91.81 84 TRP A N 1
ATOM 690 C CA . TRP A 1 84 ? 13.057 4.077 -30.457 1.00 91.81 84 TRP A CA 1
ATOM 691 C C . TRP A 1 84 ? 12.209 2.836 -30.751 1.00 91.81 84 TRP A C 1
ATOM 693 O O . TRP A 1 84 ? 11.889 2.520 -31.900 1.00 91.81 84 TRP A O 1
ATOM 703 N N . ASN A 1 85 ? 11.743 2.186 -29.686 1.00 94.31 85 ASN A N 1
ATOM 704 C CA . ASN A 1 85 ? 10.695 1.180 -29.776 1.00 94.31 85 ASN A CA 1
ATOM 705 C C . ASN A 1 85 ? 9.344 1.896 -29.905 1.00 94.31 85 ASN A C 1
ATOM 707 O O . ASN A 1 85 ? 8.950 2.664 -29.032 1.00 94.31 85 ASN A O 1
ATOM 711 N N . LEU A 1 86 ? 8.634 1.675 -31.014 1.00 93.75 86 LEU A N 1
ATOM 712 C CA . LEU A 1 86 ? 7.366 2.365 -31.316 1.00 93.75 86 LEU A CA 1
ATOM 713 C C . LEU A 1 86 ? 6.134 1.456 -31.214 1.00 93.75 86 LEU A C 1
ATOM 715 O O . LEU A 1 86 ? 5.000 1.917 -31.358 1.00 93.75 86 LEU A O 1
ATOM 719 N N . VAL A 1 87 ? 6.346 0.164 -30.969 1.00 95.50 87 VAL A N 1
ATOM 720 C CA . VAL A 1 87 ? 5.303 -0.861 -30.868 1.00 95.50 87 VAL A CA 1
ATOM 721 C C . VAL A 1 87 ? 5.549 -1.741 -29.647 1.00 95.50 87 VAL A C 1
ATOM 723 O O . VAL A 1 87 ? 6.669 -1.810 -29.152 1.00 95.50 87 VAL A O 1
ATOM 726 N N . LEU A 1 88 ? 4.502 -2.418 -29.174 1.00 94.81 88 LEU A N 1
ATOM 727 C CA . LEU A 1 88 ? 4.621 -3.385 -28.082 1.00 94.81 88 LEU A CA 1
ATOM 728 C C . LEU A 1 88 ? 5.477 -4.578 -28.518 1.00 94.81 88 LEU A C 1
ATOM 730 O O . LEU A 1 88 ? 5.218 -5.181 -29.566 1.00 94.81 88 LEU A O 1
ATOM 734 N N . SER A 1 89 ? 6.445 -4.954 -27.693 1.00 94.44 89 SER A N 1
ATOM 735 C CA . SER A 1 89 ? 7.189 -6.194 -27.867 1.00 94.44 89 SER A CA 1
ATOM 736 C C . SER A 1 89 ? 6.334 -7.413 -27.470 1.00 94.44 89 SER A C 1
ATOM 738 O O . SER A 1 89 ? 5.327 -7.288 -26.761 1.00 94.44 89 SER A O 1
ATOM 740 N N . PRO A 1 90 ? 6.730 -8.638 -27.864 1.00 92.75 90 PRO A N 1
ATOM 741 C CA . PRO A 1 90 ? 6.144 -9.852 -27.299 1.00 92.75 90 PRO A CA 1
ATOM 742 C C . PRO A 1 90 ? 6.255 -9.909 -25.765 1.00 92.75 90 PRO A C 1
ATOM 744 O O . PRO A 1 90 ? 5.321 -10.368 -25.111 1.00 92.75 90 PRO A O 1
ATOM 747 N N . GLY A 1 91 ? 7.358 -9.398 -25.200 1.00 89.25 91 GLY A N 1
ATOM 748 C CA . GLY A 1 91 ? 7.570 -9.299 -23.755 1.00 89.25 91 GLY A CA 1
ATOM 749 C C . GLY A 1 91 ? 6.547 -8.388 -23.079 1.00 89.25 91 GLY A C 1
ATOM 750 O O . GLY A 1 91 ? 5.904 -8.815 -22.122 1.00 89.25 91 GLY A O 1
ATOM 751 N N . ASP A 1 92 ? 6.309 -7.192 -23.628 1.00 91.38 92 ASP A N 1
ATOM 752 C CA . ASP A 1 92 ? 5.297 -6.250 -23.131 1.00 91.38 92 ASP A CA 1
ATOM 753 C C . ASP A 1 92 ? 3.906 -6.895 -23.107 1.00 91.38 92 ASP A C 1
ATOM 755 O O . ASP A 1 92 ? 3.171 -6.812 -22.119 1.00 91.38 92 ASP A O 1
ATOM 759 N N . ILE A 1 93 ? 3.545 -7.584 -24.196 1.00 90.69 93 ILE A N 1
ATOM 760 C CA . ILE A 1 93 ? 2.250 -8.260 -24.332 1.00 90.69 93 ILE A CA 1
ATOM 761 C C . ILE A 1 93 ? 2.106 -9.370 -23.285 1.00 90.69 93 ILE A C 1
ATOM 763 O O . ILE A 1 93 ? 1.042 -9.503 -22.672 1.00 90.69 93 ILE A O 1
ATOM 767 N N . ASP A 1 94 ? 3.146 -10.174 -23.080 1.00 87.25 94 ASP A N 1
ATOM 768 C CA . ASP A 1 94 ? 3.118 -11.284 -22.129 1.00 87.25 94 ASP A CA 1
ATOM 769 C C . ASP A 1 94 ? 3.055 -10.793 -20.679 1.00 87.25 94 ASP A C 1
ATOM 771 O O . ASP A 1 94 ? 2.272 -11.322 -19.882 1.00 87.25 94 ASP A O 1
ATOM 775 N N . ILE A 1 95 ? 3.804 -9.739 -20.351 1.00 85.56 95 ILE A N 1
ATOM 776 C CA . ILE A 1 95 ? 3.794 -9.104 -19.030 1.00 85.56 95 ILE A CA 1
ATOM 777 C C . ILE A 1 95 ? 2.410 -8.527 -18.730 1.00 85.56 95 ILE A C 1
ATOM 779 O O . ILE A 1 95 ? 1.830 -8.829 -17.685 1.00 85.56 95 ILE A O 1
ATOM 783 N N . ILE A 1 96 ? 1.813 -7.779 -19.661 1.00 88.06 96 ILE A N 1
ATOM 784 C CA . ILE A 1 96 ? 0.473 -7.214 -19.463 1.00 88.06 96 ILE A CA 1
ATOM 785 C C . ILE A 1 96 ? -0.599 -8.299 -19.372 1.00 88.06 96 ILE A C 1
ATOM 787 O O . ILE A 1 96 ? -1.495 -8.196 -18.533 1.00 88.06 96 ILE A O 1
ATOM 791 N N . LYS A 1 97 ? -0.500 -9.387 -20.145 1.00 84.75 97 LYS A N 1
ATOM 792 C CA . LYS A 1 97 ? -1.395 -10.547 -19.981 1.00 84.75 97 LYS A CA 1
ATOM 793 C C . LYS A 1 97 ? -1.243 -11.210 -18.612 1.00 84.75 97 LYS A C 1
ATOM 795 O O . LYS A 1 97 ? -2.231 -11.722 -18.082 1.00 84.75 97 LYS A O 1
ATOM 800 N N . ALA A 1 98 ? -0.036 -11.227 -18.048 1.00 79.12 98 ALA A N 1
ATOM 801 C CA . ALA A 1 98 ? 0.217 -11.782 -16.724 1.00 79.12 98 ALA A CA 1
ATOM 802 C C . ALA A 1 98 ? -0.328 -10.878 -15.604 1.00 79.12 98 ALA A C 1
ATOM 804 O O . ALA A 1 98 ? -0.956 -11.385 -14.672 1.00 79.12 98 ALA A O 1
ATOM 805 N N . LEU A 1 99 ? -0.137 -9.560 -15.717 1.00 80.00 99 LEU A N 1
ATOM 806 C CA . LEU A 1 99 ? -0.633 -8.565 -14.759 1.00 80.00 99 LEU A CA 1
ATOM 807 C C . LEU A 1 99 ? -2.164 -8.418 -14.820 1.00 80.00 99 LEU A C 1
ATOM 809 O O . LEU A 1 99 ? -2.836 -8.376 -13.785 1.00 80.00 99 LEU A O 1
ATOM 813 N N . TYR A 1 100 ? -2.730 -8.411 -16.029 1.00 83.69 100 TYR A N 1
ATOM 814 C CA . TYR A 1 100 ? -4.145 -8.154 -16.308 1.00 83.69 100 TYR A CA 1
ATOM 815 C C . TYR A 1 100 ? -4.774 -9.254 -17.188 1.00 83.69 100 TYR A C 1
ATOM 817 O O . TYR A 1 100 ? -5.188 -8.997 -18.321 1.00 83.69 100 TYR A O 1
ATOM 825 N N . PRO A 1 101 ? -4.899 -10.501 -16.695 1.00 79.38 101 PRO A N 1
ATOM 826 C CA . PRO A 1 101 ? -5.451 -11.589 -17.495 1.00 79.38 101 PRO A CA 1
ATOM 827 C C . PRO A 1 101 ? -6.928 -11.340 -17.828 1.00 79.38 101 PRO A C 1
ATOM 829 O O . PRO A 1 101 ? -7.748 -11.111 -16.935 1.00 79.38 101 PRO A O 1
ATOM 832 N N . MET A 1 102 ? -7.282 -11.447 -19.116 1.00 76.56 102 MET A N 1
ATOM 833 C CA . MET A 1 102 ? -8.662 -11.260 -19.597 1.00 76.56 102 MET A CA 1
ATOM 834 C C . MET A 1 102 ? -9.630 -12.311 -19.034 1.00 76.56 102 MET A C 1
ATOM 836 O O . MET A 1 102 ? -10.798 -12.021 -18.784 1.00 76.56 102 MET A O 1
ATOM 840 N N . LYS A 1 103 ? -9.155 -13.553 -18.870 1.00 75.94 103 LYS A N 1
ATOM 841 C CA . LYS A 1 103 ? -9.906 -14.706 -18.352 1.00 75.94 103 LYS A CA 1
ATOM 842 C C . LYS A 1 103 ? -8.963 -15.606 -17.546 1.00 75.94 103 LYS A C 1
ATOM 844 O O . LYS A 1 103 ? -7.770 -15.666 -17.831 1.00 75.94 103 LYS A O 1
ATOM 849 N N . GLY A 1 104 ? -9.507 -16.348 -16.583 1.00 65.50 104 GLY A N 1
ATOM 850 C CA . GLY A 1 104 ? -8.764 -17.331 -15.785 1.00 65.50 104 GLY A CA 1
ATOM 851 C C . GLY A 1 104 ? -8.403 -16.863 -14.372 1.00 65.50 104 GLY A C 1
ATOM 852 O O . GLY A 1 104 ? -8.655 -15.724 -13.980 1.00 65.50 104 GLY A O 1
ATOM 853 N N . LYS A 1 105 ? -7.838 -17.780 -13.576 1.00 62.25 105 LYS A N 1
ATOM 854 C CA . LYS A 1 105 ? -7.363 -17.475 -12.220 1.00 62.25 105 LYS A CA 1
ATOM 855 C C . LYS A 1 105 ? -6.106 -16.614 -12.325 1.00 62.25 105 LYS A C 1
ATOM 857 O O . LYS A 1 105 ? -5.098 -17.065 -12.866 1.00 62.25 105 LYS A O 1
ATOM 862 N N . ARG A 1 106 ? -6.159 -15.397 -11.788 1.00 67.25 106 ARG A N 1
ATOM 863 C CA . ARG A 1 106 ? -4.986 -14.532 -11.634 1.00 67.25 106 ARG A CA 1
ATOM 864 C C . ARG A 1 106 ? -3.933 -15.271 -10.795 1.00 67.25 106 ARG A C 1
ATOM 866 O O . ARG A 1 106 ? -4.193 -15.674 -9.657 1.00 67.25 106 ARG A O 1
ATOM 873 N N . LYS A 1 107 ? -2.756 -15.510 -11.377 1.00 62.47 107 LYS A N 1
ATOM 874 C CA . LYS A 1 107 ? -1.609 -16.059 -10.642 1.00 62.47 107 LYS A CA 1
ATOM 875 C C . LYS A 1 107 ? -1.118 -14.964 -9.685 1.00 62.47 107 LYS A C 1
ATOM 877 O O . LYS A 1 107 ? -1.146 -13.795 -10.037 1.00 62.47 107 LYS A O 1
ATOM 882 N N . ASN A 1 108 ? -0.747 -15.336 -8.462 1.00 68.19 108 ASN A N 1
ATOM 883 C CA . ASN A 1 108 ? -0.285 -14.408 -7.414 1.00 68.19 108 ASN A CA 1
ATOM 884 C C . ASN A 1 108 ? -1.311 -13.375 -6.912 1.00 68.19 108 ASN A C 1
ATOM 886 O O . ASN A 1 108 ? -0.927 -12.322 -6.414 1.00 68.19 108 ASN A O 1
ATOM 890 N N . GLU A 1 109 ? -2.616 -13.673 -6.966 1.00 73.94 109 GLU A N 1
ATOM 891 C CA . GLU A 1 109 ? -3.583 -12.834 -6.247 1.00 73.94 109 GLU A CA 1
ATOM 892 C C . GLU A 1 109 ? -3.249 -12.746 -4.761 1.00 73.94 109 GLU A C 1
ATOM 894 O O . GLU A 1 109 ? -3.090 -13.764 -4.085 1.00 73.94 109 GLU A O 1
ATOM 899 N N . VAL A 1 110 ? -3.212 -11.514 -4.272 1.00 78.44 110 VAL A N 1
ATOM 900 C CA . VAL A 1 110 ? -3.193 -11.190 -2.851 1.00 78.44 110 VAL A CA 1
ATOM 901 C C . VAL A 1 110 ? -4.616 -10.972 -2.347 1.00 78.44 110 VAL A C 1
ATOM 903 O O . VAL A 1 110 ? -5.568 -10.860 -3.133 1.00 78.44 110 VAL A O 1
ATOM 906 N N . VAL A 1 111 ? -4.755 -10.906 -1.026 1.00 86.50 111 VAL A N 1
ATOM 907 C CA . VAL A 1 111 ? -6.009 -10.508 -0.390 1.00 86.50 111 VAL A CA 1
ATOM 908 C C . VAL A 1 111 ? -6.345 -9.087 -0.828 1.00 86.50 111 VAL A C 1
ATOM 910 O O . VAL A 1 111 ? -5.540 -8.173 -0.665 1.00 86.50 111 VAL A O 1
ATOM 913 N N . ARG A 1 112 ? -7.540 -8.895 -1.386 1.00 88.75 112 ARG A N 1
ATOM 914 C CA . ARG A 1 112 ? -8.089 -7.569 -1.681 1.00 88.75 112 ARG A CA 1
ATOM 915 C C . ARG A 1 112 ? -9.286 -7.320 -0.789 1.00 88.75 112 ARG A C 1
ATOM 917 O O . ARG A 1 112 ? -10.090 -8.225 -0.562 1.00 88.75 112 ARG A O 1
ATOM 924 N N . VAL A 1 113 ? -9.418 -6.088 -0.322 1.00 91.88 113 VAL A N 1
ATOM 925 C CA . VAL A 1 113 ? -10.559 -5.652 0.480 1.00 91.88 113 VAL A CA 1
ATOM 926 C C . VAL A 1 113 ? -11.140 -4.387 -0.126 1.00 91.88 113 VAL A C 1
ATOM 928 O O . VAL A 1 113 ? -10.422 -3.556 -0.675 1.00 91.88 113 VAL A O 1
ATOM 931 N N . ASN A 1 114 ? -12.452 -4.249 -0.035 1.00 92.75 114 ASN A N 1
ATOM 932 C CA . ASN A 1 114 ? -13.156 -3.011 -0.306 1.00 92.75 114 ASN A CA 1
ATOM 933 C C . ASN A 1 114 ? -14.015 -2.703 0.920 1.00 92.75 114 ASN A C 1
ATOM 935 O O . ASN A 1 114 ? -14.853 -3.520 1.314 1.00 92.75 114 ASN A O 1
ATOM 939 N N . MET A 1 115 ? -13.734 -1.556 1.537 1.00 92.31 115 MET A N 1
ATOM 940 C CA . MET A 1 115 ? -14.462 -1.052 2.695 1.00 92.31 115 MET A CA 1
ATOM 941 C C . MET A 1 115 ? -15.809 -0.483 2.249 1.00 92.31 115 MET A C 1
ATOM 943 O O . MET A 1 115 ? -15.861 0.306 1.306 1.00 92.31 115 MET A O 1
ATOM 947 N N . GLN A 1 116 ? -16.886 -0.876 2.924 1.00 92.56 116 GLN A N 1
ATOM 948 C CA . GLN A 1 116 ? -18.252 -0.431 2.655 1.00 92.56 116 GLN A CA 1
ATOM 949 C C . GLN A 1 116 ? -18.979 -0.150 3.971 1.00 92.56 116 GLN A C 1
ATOM 951 O O . GLN A 1 116 ? -18.640 -0.727 5.002 1.00 92.56 116 GLN A O 1
ATOM 956 N N . ASN A 1 117 ? -19.991 0.722 3.940 1.00 90.25 117 ASN A N 1
ATOM 957 C CA . ASN A 1 117 ? -20.873 0.994 5.083 1.00 90.25 117 ASN A CA 1
ATOM 958 C C . ASN A 1 117 ? -20.115 1.259 6.399 1.00 90.25 117 ASN A C 1
ATOM 960 O O . ASN A 1 117 ? -20.463 0.706 7.443 1.00 90.25 117 ASN A O 1
ATOM 964 N N . PHE A 1 118 ? -19.045 2.058 6.336 1.00 89.94 118 PHE A N 1
ATOM 965 C CA . PHE A 1 118 ? -18.254 2.405 7.512 1.00 89.94 118 PHE A CA 1
ATOM 966 C C . PHE A 1 118 ? -19.090 3.294 8.443 1.00 89.94 118 PHE A C 1
ATOM 968 O O . PHE A 1 118 ? -19.282 4.478 8.182 1.00 89.94 118 PHE A O 1
ATOM 975 N N . GLY A 1 119 ? -19.613 2.696 9.511 1.00 82.00 119 GLY A N 1
ATOM 976 C CA . GLY A 1 119 ? -20.496 3.327 10.494 1.00 82.00 119 GLY A CA 1
ATOM 977 C C . GLY A 1 119 ? -19.754 4.055 11.615 1.00 82.00 119 GLY A C 1
ATOM 978 O O . GLY A 1 119 ? -20.373 4.436 12.605 1.00 82.00 119 GLY A O 1
ATOM 979 N N . GLY A 1 120 ? -18.435 4.222 11.488 1.00 85.69 120 GLY A N 1
ATOM 980 C CA . GLY A 1 120 ? -17.582 4.801 12.518 1.00 85.69 120 GLY A CA 1
ATOM 981 C C . GLY A 1 120 ? -17.070 3.770 13.522 1.00 85.69 120 GLY A C 1
ATOM 982 O O . GLY A 1 120 ? -17.111 2.556 13.298 1.00 85.69 120 GLY A O 1
ATOM 983 N N . ILE A 1 121 ? -16.525 4.274 14.627 1.00 89.38 121 ILE A N 1
ATOM 984 C CA . ILE A 1 121 ? -15.835 3.471 15.636 1.00 89.38 121 ILE A CA 1
ATOM 985 C C . ILE A 1 121 ? -16.341 3.894 17.004 1.00 89.38 121 ILE A C 1
ATOM 987 O O . ILE A 1 121 ? -16.178 5.044 17.406 1.00 89.38 121 ILE A O 1
ATOM 991 N N . VAL A 1 122 ? -16.951 2.958 17.729 1.00 91.06 122 VAL A N 1
ATOM 992 C CA . VAL A 1 122 ? -17.334 3.199 19.121 1.00 91.06 122 VAL A CA 1
ATOM 993 C C . VAL A 1 122 ? -16.105 2.969 19.987 1.00 91.06 122 VAL A C 1
ATOM 995 O O . VAL A 1 122 ? -15.629 1.839 20.090 1.00 91.06 122 VAL A O 1
ATOM 998 N N . MET A 1 123 ? -15.602 4.036 20.599 1.00 90.44 123 MET A N 1
ATOM 999 C CA . MET A 1 123 ? -14.462 4.012 21.515 1.00 90.44 123 MET A CA 1
ATOM 1000 C C . MET A 1 123 ? -14.948 4.361 22.918 1.00 90.44 123 MET A C 1
ATOM 1002 O O . MET A 1 123 ? -15.665 5.343 23.107 1.00 90.44 123 MET A O 1
ATOM 1006 N N . GLN A 1 124 ? -14.613 3.529 23.899 1.00 91.00 124 GLN A N 1
ATOM 1007 C CA . GLN A 1 124 ? -15.096 3.686 25.270 1.00 91.00 124 GLN A CA 1
ATOM 1008 C C . GLN A 1 124 ? -14.090 3.142 26.284 1.00 91.00 124 GLN A C 1
ATOM 1010 O O . GLN A 1 124 ? -13.436 2.130 26.032 1.00 91.00 124 GLN A O 1
ATOM 1015 N N . GLY A 1 125 ? -14.020 3.777 27.455 1.00 90.12 125 GLY A N 1
ATOM 1016 C CA . GLY A 1 125 ? -13.313 3.214 28.601 1.00 90.12 125 GLY A CA 1
ATOM 1017 C C . GLY A 1 125 ? -13.939 1.896 29.062 1.00 90.12 125 GLY A C 1
ATOM 1018 O O . GLY A 1 125 ? -15.154 1.692 28.982 1.00 90.12 125 GLY A O 1
ATOM 1019 N N . ASN A 1 126 ? -13.089 0.987 29.525 1.00 91.75 126 ASN A N 1
ATOM 1020 C CA . ASN A 1 126 ? -13.439 -0.331 30.025 1.00 91.75 126 ASN A CA 1
ATOM 1021 C C . ASN A 1 126 ? -12.749 -0.557 31.372 1.00 91.75 126 ASN A C 1
ATOM 1023 O O . ASN A 1 126 ? -11.668 -1.136 31.443 1.00 91.75 126 ASN A O 1
ATOM 1027 N N . GLU A 1 127 ? -13.400 -0.105 32.443 1.00 88.81 127 GLU A N 1
ATOM 1028 C CA . GLU A 1 127 ? -12.897 -0.206 33.820 1.00 88.81 127 GLU A CA 1
ATOM 1029 C C . GLU A 1 127 ? -12.594 -1.650 34.226 1.00 88.81 127 GLU A C 1
ATOM 1031 O O . GLU A 1 127 ? -11.571 -1.917 34.846 1.00 88.81 127 GLU A O 1
ATOM 1036 N N . LYS A 1 128 ? -13.439 -2.602 33.809 1.00 91.06 128 LYS A N 1
ATOM 1037 C CA . LYS A 1 128 ? -13.263 -4.025 34.136 1.00 91.06 128 LYS A CA 1
ATOM 1038 C C . LYS A 1 128 ? -11.976 -4.609 33.561 1.00 91.06 128 LYS A C 1
ATOM 1040 O O . LYS A 1 128 ? -11.411 -5.514 34.163 1.00 91.06 128 LYS A O 1
ATOM 1045 N N . LYS A 1 129 ? -11.555 -4.138 32.384 1.00 92.62 129 LYS A N 1
ATOM 1046 C CA . LYS A 1 129 ? -10.311 -4.572 31.737 1.00 92.62 129 LYS A CA 1
ATOM 1047 C C . LYS A 1 129 ? -9.142 -3.608 31.976 1.00 92.62 129 LYS A C 1
ATOM 1049 O O . LYS A 1 129 ? -8.027 -3.948 31.610 1.00 92.62 129 LYS A O 1
ATOM 1054 N N . GLY A 1 130 ? -9.385 -2.430 32.555 1.00 92.69 130 GLY A N 1
ATOM 1055 C CA . GLY A 1 130 ? -8.367 -1.399 32.770 1.00 92.69 130 GLY A CA 1
ATOM 1056 C C . GLY A 1 130 ? -7.852 -0.752 31.478 1.00 92.69 130 GLY A C 1
ATOM 1057 O O . GLY A 1 130 ? -6.655 -0.524 31.346 1.00 92.69 130 GLY A O 1
ATOM 1058 N N . GLY A 1 131 ? -8.725 -0.488 30.500 1.00 93.69 131 GLY A N 1
ATOM 1059 C CA . GLY A 1 131 ? -8.300 -0.036 29.166 1.00 93.69 131 GLY A CA 1
ATOM 1060 C C . GLY A 1 131 ? -9.368 0.691 28.360 1.00 93.69 131 GLY A C 1
ATOM 1061 O O . GLY A 1 131 ? -10.430 1.047 28.869 1.00 93.69 131 GLY A O 1
ATOM 1062 N N . ILE A 1 132 ? -9.101 0.860 27.070 1.00 93.62 132 ILE A N 1
ATOM 1063 C CA . ILE A 1 132 ? -10.021 1.377 26.058 1.00 93.62 132 ILE A CA 1
ATOM 1064 C C . ILE A 1 132 ? -10.452 0.221 25.154 1.00 93.62 132 ILE A C 1
ATOM 1066 O O . ILE A 1 132 ? -9.622 -0.516 24.622 1.00 93.62 132 ILE A O 1
ATOM 1070 N N . SER A 1 133 ? -11.760 0.080 24.949 1.00 95.44 133 SER A N 1
ATOM 1071 C CA . SER A 1 133 ? -12.339 -0.837 23.966 1.00 95.44 133 SER A CA 1
ATOM 1072 C C . SER A 1 133 ? -12.768 -0.062 22.719 1.00 95.44 133 SER A C 1
ATOM 1074 O O . SER A 1 133 ? -13.476 0.944 22.824 1.00 95.44 133 SER A O 1
ATOM 1076 N N . LEU A 1 134 ? -12.389 -0.563 21.543 1.00 95.50 134 LEU A N 1
ATOM 1077 C CA . LEU A 1 134 ? -12.749 -0.014 20.238 1.00 95.50 134 LEU A CA 1
ATOM 1078 C C . LEU A 1 134 ? -13.578 -1.031 19.448 1.00 95.50 134 LEU A C 1
ATOM 1080 O O . LEU A 1 134 ? -13.195 -2.194 19.309 1.00 95.50 134 LEU A O 1
ATOM 1084 N N . PHE A 1 135 ? -14.700 -0.578 18.893 1.00 95.25 135 PHE A N 1
ATOM 1085 C CA . PHE A 1 135 ? -15.616 -1.387 18.089 1.00 95.25 135 PHE A CA 1
ATOM 1086 C C . PHE A 1 135 ? -15.855 -0.699 16.738 1.00 95.25 135 PHE A C 1
ATOM 1088 O O . PHE A 1 135 ? -16.762 0.132 16.624 1.00 95.25 135 PHE A O 1
ATOM 1095 N N . PRO A 1 136 ? -15.040 -0.989 15.707 1.00 94.50 136 PRO A N 1
ATOM 1096 C CA . PRO A 1 136 ? -15.268 -0.445 14.372 1.00 94.50 136 PRO A CA 1
ATOM 1097 C C . PRO A 1 136 ? -16.460 -1.130 13.704 1.00 94.50 136 PRO A C 1
ATOM 1099 O O . PRO A 1 136 ? -16.551 -2.357 13.725 1.00 94.50 136 PRO A O 1
ATOM 1102 N N . SER A 1 137 ? -17.351 -0.352 13.090 1.00 94.62 137 SER A N 1
ATOM 1103 C CA . SER A 1 137 ? -18.531 -0.857 12.383 1.00 94.62 137 SER A CA 1
ATOM 1104 C C . SER A 1 137 ? -18.360 -0.685 10.879 1.00 94.62 137 SER A C 1
ATOM 1106 O O . SER A 1 137 ? -18.219 0.438 10.396 1.00 94.62 137 SER A O 1
ATOM 1108 N N . PHE A 1 138 ? -18.314 -1.790 10.134 1.00 94.56 138 PHE A N 1
ATOM 1109 C CA . PHE A 1 138 ? -18.136 -1.758 8.682 1.00 94.56 138 PHE A CA 1
ATOM 1110 C C . PHE A 1 138 ? -18.483 -3.078 7.997 1.00 94.56 138 PHE A C 1
ATOM 1112 O O . PHE A 1 138 ? -18.511 -4.143 8.618 1.00 94.56 138 PHE A O 1
ATOM 1119 N N . ASP A 1 139 ? -18.700 -2.993 6.689 1.00 94.75 139 ASP A N 1
ATOM 1120 C CA . ASP A 1 139 ? -18.778 -4.132 5.789 1.00 94.75 139 ASP A CA 1
ATOM 1121 C C . ASP A 1 139 ? -17.483 -4.235 4.981 1.00 94.75 139 ASP A C 1
ATOM 1123 O O . ASP A 1 139 ? -16.945 -3.251 4.476 1.00 94.75 139 ASP A O 1
ATOM 1127 N N . LEU A 1 140 ? -16.984 -5.454 4.824 1.00 95.25 140 LEU A N 1
ATOM 1128 C CA . LEU A 1 140 ? -15.787 -5.734 4.054 1.00 95.25 140 LEU A CA 1
ATOM 1129 C C . LEU A 1 140 ? -16.130 -6.698 2.926 1.00 95.25 140 LEU A C 1
ATOM 1131 O O . LEU A 1 140 ? -16.498 -7.850 3.165 1.00 95.25 140 LEU A O 1
ATOM 1135 N N . LYS A 1 141 ? -15.986 -6.230 1.685 1.00 95.56 141 LYS A N 1
ATOM 1136 C CA . LYS A 1 141 ? -16.043 -7.084 0.499 1.00 95.56 141 LYS A CA 1
ATOM 1137 C C . LYS A 1 141 ? -14.632 -7.562 0.174 1.00 95.56 141 LYS A C 1
ATOM 1139 O O . LYS A 1 141 ? -13.770 -6.763 -0.184 1.00 95.56 141 LYS A O 1
ATOM 1144 N N . THR A 1 142 ? -14.386 -8.858 0.318 1.00 93.19 142 THR A N 1
ATOM 1145 C CA . THR A 1 142 ? -13.110 -9.482 -0.031 1.00 93.19 142 THR A CA 1
ATOM 1146 C C . THR A 1 142 ? -13.086 -9.855 -1.507 1.00 93.19 142 THR A C 1
ATOM 1148 O O . THR A 1 142 ? -14.118 -10.150 -2.113 1.00 93.19 142 THR A O 1
ATOM 1151 N N . GLY A 1 143 ? -11.896 -9.860 -2.097 1.00 87.06 143 GLY A N 1
ATOM 1152 C CA . GLY A 1 143 ? -11.676 -10.270 -3.476 1.00 87.06 143 GLY A CA 1
ATOM 1153 C C . GLY A 1 143 ? -10.328 -10.955 -3.653 1.00 87.06 143 GLY A C 1
ATOM 1154 O O . GLY A 1 143 ? -9.393 -10.726 -2.889 1.00 87.06 143 GLY A O 1
ATOM 1155 N N . GLY A 1 144 ? -10.222 -11.778 -4.689 1.00 84.19 144 GLY A N 1
ATOM 1156 C CA . GLY A 1 144 ? -9.012 -12.540 -4.979 1.00 84.19 144 GLY A CA 1
ATOM 1157 C C . GLY A 1 144 ? -8.824 -13.728 -4.035 1.00 84.19 144 GLY A C 1
ATOM 1158 O O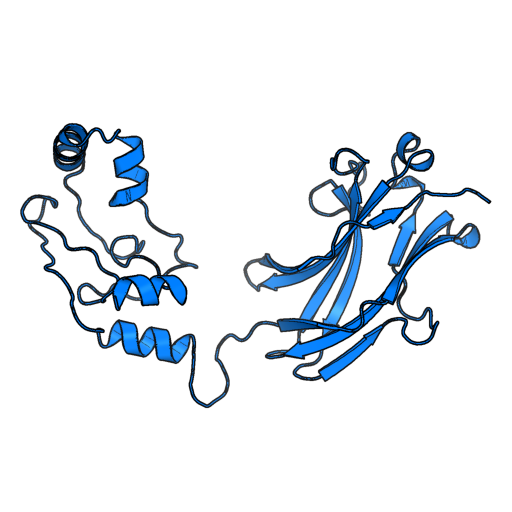 . GLY A 1 144 ? -9.781 -14.470 -3.787 1.00 84.19 144 GLY A O 1
ATOM 1159 N N . LYS A 1 145 ? -7.609 -13.919 -3.503 1.00 85.00 145 LYS A N 1
ATOM 1160 C CA . LYS A 1 145 ? -7.338 -14.976 -2.515 1.00 85.00 145 LYS A CA 1
ATOM 1161 C C . LYS A 1 145 ? -7.786 -14.556 -1.118 1.00 85.00 145 LYS A C 1
ATOM 1163 O O . LYS A 1 145 ? -7.721 -13.389 -0.752 1.00 85.00 145 LYS A O 1
ATOM 1168 N N . GLY A 1 146 ? -8.219 -15.538 -0.333 1.00 89.06 146 GLY A N 1
ATOM 1169 C CA . GLY A 1 146 ? -8.364 -15.374 1.108 1.00 89.06 146 GLY A CA 1
ATOM 1170 C C . GLY A 1 146 ? -7.006 -15.449 1.802 1.00 89.06 146 GLY A C 1
ATOM 1171 O O . GLY A 1 146 ? -6.037 -15.944 1.224 1.00 89.06 146 GLY A O 1
ATOM 1172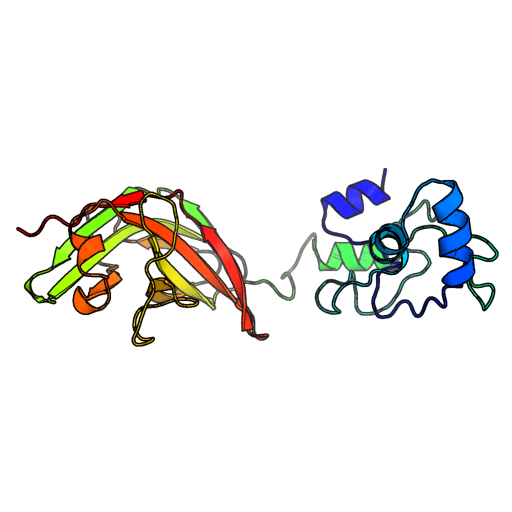 N N . GLY A 1 147 ? -6.934 -14.970 3.037 1.00 92.06 147 GLY A N 1
ATOM 1173 C CA . GLY A 1 147 ? -5.696 -14.989 3.807 1.00 92.06 147 GLY A CA 1
ATOM 1174 C C . GLY A 1 147 ? -5.735 -14.104 5.049 1.00 92.06 147 GLY A C 1
ATOM 1175 O O . GLY A 1 147 ? -6.706 -13.371 5.258 1.00 92.06 147 GLY A O 1
ATOM 1176 N N . PRO A 1 148 ? -4.692 -14.186 5.889 1.00 95.06 148 PRO A N 1
ATOM 1177 C CA . PRO A 1 148 ? -4.582 -13.369 7.084 1.00 95.06 148 PRO A CA 1
ATOM 1178 C C . PRO A 1 148 ? -4.319 -11.902 6.725 1.00 95.06 148 PRO A C 1
ATOM 1180 O O . PRO A 1 148 ? -3.492 -11.592 5.868 1.00 95.06 148 PRO A O 1
ATOM 1183 N N . VAL A 1 149 ? -4.997 -11.002 7.428 1.00 96.06 149 VAL A N 1
ATOM 1184 C CA . VAL A 1 149 ? -4.710 -9.565 7.455 1.00 96.06 149 VAL A CA 1
ATOM 1185 C C . VAL A 1 149 ? -4.622 -9.099 8.901 1.00 96.06 149 VAL A C 1
ATOM 1187 O O . VAL A 1 149 ? -5.299 -9.643 9.775 1.00 96.06 149 VAL A O 1
ATOM 1190 N N . LYS A 1 150 ? -3.812 -8.077 9.154 1.00 96.06 150 LYS A N 1
ATOM 1191 C CA . LYS A 1 150 ? -3.781 -7.359 10.427 1.00 96.06 150 LYS A CA 1
ATOM 1192 C C . LYS A 1 150 ? -4.704 -6.156 10.320 1.00 96.06 150 LYS A C 1
ATOM 1194 O O . LYS A 1 150 ? -4.561 -5.340 9.419 1.00 96.06 150 LYS A O 1
ATOM 1199 N N . MET A 1 151 ? -5.657 -6.052 11.225 1.00 96.94 151 MET A N 1
ATOM 1200 C CA . MET A 1 151 ? -6.442 -4.845 11.434 1.00 96.94 151 MET A CA 1
ATOM 1201 C C . MET A 1 151 ? -5.812 -4.107 12.608 1.00 96.94 151 MET A C 1
ATOM 1203 O O . MET A 1 151 ? -5.601 -4.726 13.647 1.00 96.94 151 MET A O 1
ATOM 1207 N N . VAL A 1 152 ? -5.450 -2.842 12.425 1.00 97.12 152 VAL A N 1
ATOM 1208 C CA . VAL A 1 152 ? -4.610 -2.097 13.369 1.00 97.12 152 VAL A CA 1
ATOM 1209 C C . VAL A 1 152 ? -5.238 -0.744 13.646 1.00 97.12 152 VAL A C 1
ATOM 1211 O O . VAL A 1 152 ? -5.637 -0.040 12.718 1.00 97.12 152 VAL A O 1
ATOM 1214 N N . PHE A 1 153 ? -5.289 -0.395 14.922 1.00 97.25 153 PHE A N 1
ATOM 1215 C CA . PHE A 1 153 ? -5.576 0.937 15.419 1.00 97.25 153 PHE A CA 1
ATOM 1216 C C . PHE A 1 153 ? -4.294 1.573 15.915 1.00 97.25 153 PHE A C 1
ATOM 1218 O O . PHE A 1 153 ? -3.633 0.965 16.750 1.00 97.25 153 PHE A O 1
ATOM 1225 N N . LYS A 1 154 ? -3.964 2.768 15.428 1.00 95.88 154 LYS A N 1
ATOM 1226 C CA . LYS A 1 154 ? -2.816 3.553 15.895 1.00 95.88 154 LYS A CA 1
ATOM 1227 C C . LYS A 1 154 ? -3.262 4.847 16.545 1.00 95.88 154 LYS A C 1
ATOM 1229 O O . LYS A 1 154 ? -4.253 5.425 16.101 1.00 95.88 154 LYS A O 1
ATOM 1234 N N . PHE A 1 155 ? -2.502 5.283 17.542 1.00 95.62 155 PHE A N 1
ATOM 1235 C CA . PHE A 1 155 ? -2.811 6.444 18.365 1.00 95.62 155 PHE A CA 1
ATOM 1236 C C . PHE A 1 155 ? -1.724 7.509 18.224 1.00 95.62 155 PHE A C 1
ATOM 1238 O O . PHE A 1 155 ? -0.529 7.207 18.242 1.00 95.62 155 PHE A O 1
ATOM 1245 N N . TYR A 1 156 ? -2.169 8.748 18.073 1.00 94.88 156 TYR A N 1
ATOM 1246 C CA . TYR A 1 156 ? -1.346 9.923 17.829 1.00 94.88 156 TYR A CA 1
ATOM 1247 C C . TYR A 1 156 ? -1.871 11.094 18.659 1.00 94.88 156 TYR A C 1
ATOM 1249 O O . TYR A 1 156 ? -3.044 11.106 19.052 1.00 94.88 156 TYR A O 1
ATOM 1257 N N . ASP A 1 157 ? -1.022 12.087 18.880 1.00 92.94 157 ASP A N 1
ATOM 1258 C CA . ASP A 1 157 ? -1.436 13.385 19.404 1.00 92.94 157 ASP A CA 1
ATOM 1259 C C . ASP A 1 157 ? -2.183 14.225 18.344 1.00 92.94 157 ASP A C 1
ATOM 1261 O O . ASP A 1 157 ? -2.411 13.790 17.208 1.00 92.94 157 ASP A O 1
ATOM 1265 N N . GLU A 1 158 ? -2.612 15.430 18.727 1.00 91.19 158 GLU A N 1
ATOM 1266 C CA . GLU A 1 158 ? -3.317 16.361 17.833 1.00 91.19 158 GLU A CA 1
ATOM 1267 C C . GLU A 1 158 ? -2.433 16.907 16.698 1.00 91.19 158 GLU A C 1
ATOM 1269 O O . GLU A 1 158 ? -2.958 17.323 15.663 1.00 91.19 158 GLU A O 1
ATOM 1274 N N . GLU A 1 159 ? -1.109 16.879 16.865 1.00 88.94 159 GLU A N 1
ATOM 1275 C CA . GLU A 1 159 ? -0.130 17.309 15.861 1.00 88.94 159 GLU A CA 1
ATOM 1276 C C . GLU A 1 159 ? 0.214 16.183 14.865 1.00 88.94 159 GLU A C 1
ATOM 1278 O O . GLU A 1 159 ? 0.827 16.426 13.823 1.00 88.94 159 GLU A O 1
ATOM 1283 N N . GLY A 1 160 ? -0.245 14.956 15.136 1.00 88.06 160 GLY A N 1
ATOM 1284 C CA . GLY A 1 160 ? -0.057 13.781 14.293 1.00 88.06 160 GLY A CA 1
ATOM 1285 C C . GLY A 1 160 ? 1.197 12.968 14.616 1.00 88.06 160 GLY A C 1
ATOM 1286 O O . GLY A 1 160 ? 1.526 12.051 13.856 1.00 88.06 160 GLY A O 1
ATOM 1287 N N . TYR A 1 161 ? 1.887 13.246 15.725 1.00 90.94 161 TYR A N 1
ATOM 1288 C CA . TYR A 1 161 ? 2.988 12.410 16.192 1.00 90.94 161 TYR A CA 1
ATOM 1289 C C . TYR A 1 161 ? 2.449 11.192 16.938 1.00 90.94 161 TYR A C 1
ATOM 1291 O O . TYR A 1 1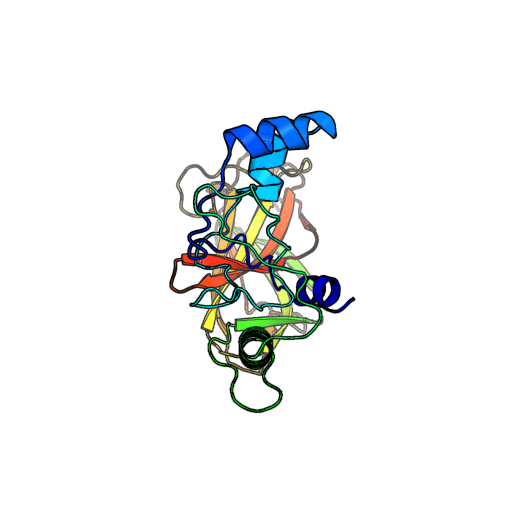61 ? 1.527 11.265 17.748 1.00 90.94 161 TYR A O 1
ATOM 1299 N N . GLY A 1 162 ? 3.006 10.024 16.620 1.00 92.94 162 GLY A N 1
ATOM 1300 C CA . GLY A 1 162 ? 2.590 8.772 17.239 1.00 92.94 162 GLY A CA 1
ATOM 1301 C C . GLY A 1 162 ? 3.038 8.711 18.692 1.00 92.94 162 GLY A C 1
ATOM 1302 O O . GLY A 1 162 ? 4.220 8.935 18.970 1.00 92.94 162 GLY A O 1
ATOM 1303 N N . PHE A 1 163 ? 2.130 8.342 19.598 1.00 93.50 163 PHE A N 1
ATOM 1304 C CA . PHE A 1 163 ? 2.518 8.064 20.979 1.00 93.50 163 PHE A CA 1
ATOM 1305 C C . PHE A 1 163 ? 3.533 6.930 20.995 1.00 93.50 163 PHE A C 1
ATOM 1307 O O . PHE A 1 163 ? 3.331 5.910 20.333 1.00 93.50 163 PHE A O 1
ATOM 1314 N N . GLN A 1 164 ? 4.641 7.136 21.698 1.00 91.94 164 GLN A N 1
ATOM 1315 C CA . GLN A 1 164 ? 5.710 6.152 21.765 1.00 91.94 164 GLN A CA 1
ATOM 1316 C C . GLN A 1 164 ? 5.326 5.038 22.731 1.00 91.94 164 GLN A C 1
ATOM 1318 O O . GLN A 1 164 ? 4.779 5.295 23.801 1.00 91.94 164 GLN A O 1
ATOM 1323 N N . ASP A 1 165 ? 5.605 3.813 22.316 1.00 88.75 165 ASP A N 1
ATOM 1324 C CA . ASP A 1 165 ? 5.457 2.621 23.137 1.00 88.75 165 ASP A CA 1
ATOM 1325 C C . ASP A 1 165 ? 6.794 2.262 23.797 1.00 88.75 165 ASP A C 1
ATOM 1327 O O . ASP A 1 165 ? 7.846 2.351 23.159 1.00 88.75 165 ASP A O 1
ATOM 1331 N N . GLU A 1 166 ? 6.757 1.860 25.068 1.00 82.75 166 GLU A N 1
ATOM 1332 C CA . GLU A 1 166 ? 7.967 1.623 25.868 1.00 82.75 166 GLU A CA 1
ATOM 1333 C C . GLU A 1 166 ? 8.295 0.134 26.071 1.00 82.75 166 GLU A C 1
ATOM 1335 O O . GLU A 1 166 ? 9.460 -0.205 26.289 1.00 82.75 166 GLU A O 1
ATOM 1340 N N . ASP A 1 167 ? 7.309 -0.767 25.990 1.00 86.12 167 ASP A N 1
ATOM 1341 C CA . ASP A 1 167 ? 7.475 -2.183 26.359 1.00 86.12 167 ASP A CA 1
ATOM 1342 C C . ASP A 1 167 ? 7.407 -3.169 25.174 1.00 86.12 167 ASP A C 1
ATOM 1344 O O . ASP A 1 167 ? 7.767 -4.344 25.306 1.00 86.12 167 ASP A O 1
ATOM 1348 N N . GLY A 1 168 ? 7.002 -2.693 23.996 1.00 86.56 168 GLY A N 1
ATOM 1349 C CA . GLY A 1 168 ? 6.898 -3.452 22.757 1.00 86.56 168 GLY A CA 1
ATOM 1350 C C . GLY A 1 168 ? 5.602 -4.249 22.591 1.00 86.56 168 GLY A C 1
ATOM 1351 O O . GLY A 1 168 ? 5.469 -4.933 21.566 1.00 86.56 168 GLY A O 1
ATOM 1352 N N . ALA A 1 169 ? 4.671 -4.215 23.550 1.00 88.25 169 ALA A N 1
ATOM 1353 C CA . ALA A 1 169 ? 3.512 -5.103 23.597 1.00 88.25 169 ALA A CA 1
ATOM 1354 C C . ALA A 1 169 ? 2.331 -4.594 22.760 1.00 88.25 169 ALA A C 1
ATOM 1356 O O . ALA A 1 169 ? 1.754 -5.364 21.981 1.00 88.25 169 ALA A O 1
ATOM 1357 N N . TYR A 1 170 ? 1.982 -3.312 22.882 1.00 94.12 170 TYR A N 1
ATOM 1358 C CA . TYR A 1 170 ? 0.879 -2.687 22.149 1.00 94.12 170 TYR A CA 1
ATOM 1359 C C . TYR A 1 170 ? 1.401 -1.622 21.194 1.00 94.12 170 TYR A C 1
ATOM 1361 O O . TYR A 1 170 ? 1.095 -0.440 21.323 1.00 94.12 170 TYR A O 1
ATOM 1369 N N . GLN A 1 171 ? 2.149 -2.054 20.176 1.00 93.69 171 GLN A N 1
ATOM 1370 C CA . GLN A 1 171 ? 2.692 -1.146 19.169 1.0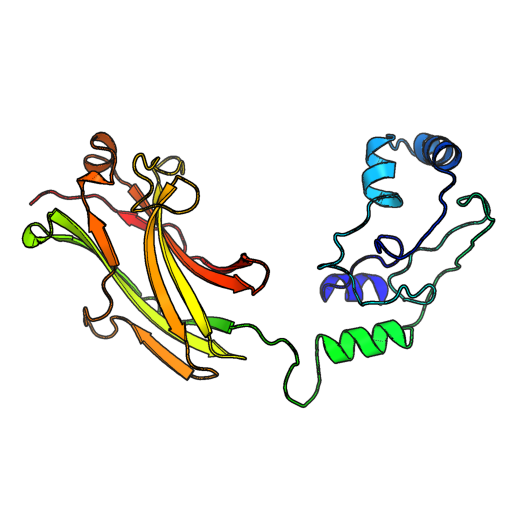0 93.69 171 GLN A CA 1
ATOM 1371 C C . GLN A 1 171 ? 2.723 -1.702 17.755 1.00 93.69 171 GLN A C 1
ATOM 1373 O O . GLN A 1 171 ? 2.662 -2.907 17.499 1.00 93.69 171 GLN A O 1
ATOM 1378 N N . GLU A 1 172 ? 2.871 -0.780 16.810 1.00 92.00 172 GLU A N 1
ATOM 1379 C CA . GLU A 1 172 ? 3.350 -1.101 15.478 1.00 92.00 172 GLU A CA 1
ATOM 1380 C C . GLU A 1 172 ? 4.354 -0.036 15.008 1.00 92.00 172 GLU A C 1
ATOM 1382 O O . GLU A 1 172 ? 4.005 1.129 14.801 1.00 92.00 172 GLU A O 1
ATOM 1387 N N . ASN A 1 173 ? 5.595 -0.470 14.777 1.00 87.31 173 ASN A N 1
ATOM 1388 C CA . ASN A 1 173 ? 6.754 0.365 14.448 1.00 87.31 173 ASN A CA 1
ATOM 1389 C C . ASN A 1 173 ? 7.060 1.427 15.524 1.00 87.31 173 ASN A C 1
ATOM 1391 O O . ASN A 1 173 ? 7.347 2.571 15.186 1.00 87.31 173 ASN A O 1
ATOM 1395 N N . GLY A 1 174 ? 6.963 1.056 16.805 1.00 90.00 174 GLY A N 1
ATOM 1396 C CA . GLY A 1 174 ? 7.265 1.917 17.959 1.00 90.00 174 GLY A CA 1
ATOM 1397 C C . GLY A 1 174 ? 6.144 2.881 18.357 1.00 90.00 174 GLY A C 1
ATOM 1398 O O . GLY A 1 174 ? 6.246 3.553 19.375 1.00 90.00 174 GLY A O 1
ATOM 1399 N N . THR A 1 175 ? 5.060 2.945 17.580 1.00 94.12 175 THR A N 1
ATOM 1400 C CA . THR A 1 175 ? 3.872 3.741 17.914 1.00 94.12 175 THR A CA 1
ATOM 1401 C C . THR A 1 175 ? 2.817 2.884 18.595 1.00 94.12 175 THR A C 1
ATOM 1403 O O . THR A 1 175 ? 2.484 1.822 18.058 1.00 94.12 175 THR A O 1
ATOM 1406 N N . VAL A 1 176 ? 2.230 3.388 19.683 1.00 96.38 176 VAL A N 1
ATOM 1407 C CA . VAL A 1 176 ? 1.128 2.756 20.419 1.00 96.38 176 VAL A CA 1
ATOM 1408 C C . VAL A 1 176 ? 0.002 2.350 19.468 1.00 96.38 176 VAL A C 1
ATOM 1410 O O . VAL A 1 176 ? -0.535 3.148 18.686 1.00 96.38 176 VAL A O 1
ATOM 1413 N N . ALA A 1 177 ? -0.349 1.070 19.521 1.00 96.88 177 ALA A N 1
ATOM 1414 C CA . ALA A 1 177 ? -1.308 0.445 18.638 1.00 96.88 177 ALA A CA 1
ATOM 1415 C C . ALA A 1 177 ? -1.971 -0.783 19.272 1.00 96.88 177 ALA A C 1
ATOM 1417 O O . ALA A 1 177 ? -1.350 -1.567 19.978 1.00 96.88 177 ALA A O 1
ATOM 1418 N N . THR A 1 178 ? -3.228 -1.034 18.913 1.00 97.12 178 THR A N 1
ATOM 1419 C CA . THR A 1 178 ? -3.871 -2.332 19.161 1.00 97.12 178 THR A CA 1
ATOM 1420 C C . THR A 1 178 ? -4.224 -2.993 17.840 1.00 97.12 178 THR A C 1
ATOM 1422 O O . THR A 1 178 ? -4.638 -2.330 16.885 1.00 97.12 178 THR A O 1
ATOM 1425 N N . LEU A 1 179 ? -4.036 -4.309 17.752 1.00 96.06 179 LEU A N 1
ATOM 1426 C CA . LEU A 1 179 ? -4.228 -5.040 16.508 1.00 96.06 179 LEU A CA 1
ATOM 1427 C C . LEU A 1 179 ? -4.913 -6.383 16.702 1.00 96.06 179 LEU A C 1
ATOM 1429 O O . LEU A 1 179 ? -4.847 -7.016 17.752 1.00 96.06 179 LEU A O 1
ATOM 1433 N N . ARG A 1 180 ? -5.538 -6.851 15.624 1.00 95.31 180 ARG A N 1
ATOM 1434 C CA . ARG A 1 180 ? -6.052 -8.213 15.504 1.00 95.31 180 ARG A CA 1
ATOM 1435 C C . ARG A 1 180 ? -5.704 -8.781 14.149 1.00 95.31 180 ARG A C 1
ATOM 1437 O O . ARG A 1 180 ? -5.861 -8.120 13.126 1.00 95.31 180 ARG A O 1
ATOM 1444 N N . THR A 1 181 ? -5.288 -10.041 14.143 1.00 95.50 181 THR A N 1
ATOM 1445 C CA . THR A 1 181 ? -5.142 -10.797 12.901 1.00 95.50 181 THR A CA 1
ATOM 1446 C C . THR A 1 181 ? -6.454 -11.505 12.592 1.00 95.50 181 THR A C 1
ATOM 1448 O O . THR A 1 181 ? -6.989 -12.225 13.435 1.00 95.50 181 THR A O 1
ATOM 1451 N N . VAL A 1 182 ? -6.974 -11.303 11.384 1.00 95.12 182 VAL A N 1
ATOM 1452 C CA . VAL A 1 182 ? -8.206 -11.930 10.898 1.00 95.12 182 VAL A CA 1
ATOM 1453 C C . VAL A 1 182 ? -7.918 -12.661 9.598 1.00 95.12 182 VAL A C 1
ATOM 1455 O O . VAL A 1 182 ? -7.290 -12.108 8.699 1.00 95.12 182 VAL A O 1
ATOM 1458 N N . THR A 1 183 ? -8.403 -13.895 9.474 1.00 95.44 183 THR A N 1
ATOM 1459 C CA . THR A 1 183 ? -8.331 -14.637 8.210 1.00 95.44 183 THR A CA 1
ATOM 1460 C C . THR A 1 183 ? -9.558 -14.326 7.368 1.00 95.44 183 THR A C 1
ATOM 1462 O O . THR A 1 183 ? -10.675 -14.710 7.712 1.00 95.44 183 THR A O 1
ATOM 1465 N N . LEU A 1 184 ? -9.351 -13.621 6.260 1.00 94.88 184 LEU A N 1
ATOM 1466 C CA . LEU A 1 184 ? -10.419 -13.227 5.356 1.00 94.88 184 LEU A CA 1
ATOM 1467 C C . LEU A 1 184 ? -10.706 -14.342 4.335 1.00 94.88 184 LEU A C 1
ATOM 1469 O O . LEU A 1 184 ? -9.779 -14.789 3.656 1.00 94.88 184 LEU A O 1
ATOM 1473 N N . PRO A 1 185 ? -11.963 -14.791 4.170 1.00 93.25 185 PRO A N 1
ATOM 1474 C CA . PRO A 1 185 ? -12.344 -15.699 3.092 1.00 93.25 185 PRO A CA 1
ATOM 1475 C C . PRO A 1 185 ? -12.248 -15.022 1.712 1.00 93.25 185 PRO A C 1
ATOM 1477 O O . PRO A 1 185 ? -12.431 -13.808 1.614 1.00 93.25 185 PRO A O 1
ATOM 1480 N N . PRO A 1 186 ? -12.024 -15.777 0.622 1.00 91.25 186 PRO A N 1
ATOM 1481 C CA . PRO A 1 186 ? -12.025 -15.233 -0.736 1.00 91.25 186 PRO A CA 1
ATOM 1482 C C . PRO A 1 186 ? -13.441 -14.868 -1.204 1.00 91.25 186 PRO A C 1
ATOM 1484 O O . PRO A 1 186 ? -14.370 -15.656 -1.033 1.00 91.25 186 PRO A O 1
ATOM 1487 N N . ASN A 1 187 ? -13.588 -13.728 -1.884 1.00 88.69 187 ASN A N 1
ATOM 1488 C CA . ASN A 1 187 ? -14.804 -13.331 -2.615 1.00 88.69 187 ASN A CA 1
ATOM 1489 C C . ASN A 1 187 ? -16.101 -13.372 -1.778 1.00 88.69 187 ASN A C 1
ATOM 1491 O O . ASN A 1 187 ? -17.124 -13.909 -2.211 1.00 88.69 187 ASN A O 1
ATOM 1495 N N . LYS A 1 188 ? -16.065 -12.823 -0.563 1.00 94.50 188 LYS A N 1
ATOM 1496 C CA . LYS A 1 188 ? -17.193 -12.764 0.376 1.00 94.50 188 LYS A CA 1
ATOM 1497 C C . LYS A 1 188 ? -17.472 -11.336 0.820 1.00 94.50 188 LYS A C 1
ATOM 1499 O O . LYS A 1 188 ? -16.629 -10.456 0.705 1.00 94.50 188 LYS A O 1
ATOM 1504 N N . GLN A 1 189 ? -18.662 -11.132 1.368 1.00 95.38 189 GLN A N 1
ATOM 1505 C CA . GLN A 1 189 ? -18.988 -9.949 2.151 1.00 95.38 189 GLN A CA 1
ATOM 1506 C C . GLN A 1 189 ? -19.045 -10.345 3.625 1.00 95.38 189 GLN A C 1
ATOM 1508 O O . GLN A 1 189 ? -19.650 -11.361 3.969 1.00 95.38 189 GLN A O 1
ATOM 1513 N N . ILE A 1 190 ? -18.388 -9.568 4.477 1.00 94.94 190 ILE A N 1
ATOM 1514 C CA . ILE A 1 190 ? -18.271 -9.810 5.915 1.00 94.94 190 ILE A CA 1
ATOM 1515 C C . ILE A 1 190 ? -18.728 -8.546 6.624 1.00 94.94 190 ILE A C 1
ATOM 1517 O O . ILE A 1 190 ? -18.379 -7.452 6.188 1.00 94.94 190 ILE A O 1
ATOM 1521 N N . LYS A 1 191 ? -19.495 -8.693 7.700 1.00 94.94 191 LYS A N 1
ATOM 1522 C CA . LYS A 1 191 ? -20.011 -7.573 8.486 1.00 94.94 191 LYS A CA 1
ATOM 1523 C C . LYS A 1 191 ? -19.365 -7.586 9.863 1.00 94.94 191 LYS A C 1
ATOM 1525 O O . LYS A 1 191 ? -19.343 -8.640 10.495 1.00 94.94 191 LYS A O 1
ATOM 1530 N N . TYR A 1 192 ? -18.886 -6.438 10.324 1.00 94.94 192 TYR A N 1
ATOM 1531 C CA . TYR A 1 192 ? -18.300 -6.256 11.653 1.00 94.94 192 TYR A CA 1
ATOM 1532 C C . TYR A 1 192 ? -19.089 -5.199 12.421 1.00 94.94 192 TYR A C 1
ATOM 1534 O O . TYR A 1 192 ? -19.308 -4.112 11.887 1.00 94.94 192 TYR A O 1
ATOM 1542 N N . ASN A 1 193 ? -19.529 -5.515 13.649 1.00 94.25 193 ASN A N 1
ATOM 1543 C CA . ASN A 1 193 ? -20.254 -4.601 14.547 1.00 94.25 193 ASN A CA 1
ATOM 1544 C C . ASN A 1 193 ? -21.423 -3.829 13.880 1.00 94.25 193 ASN A C 1
ATOM 1546 O O . ASN A 1 193 ? -21.724 -2.685 14.228 1.00 94.25 193 ASN A O 1
ATOM 1550 N N . GLN A 1 194 ? -22.082 -4.420 12.879 1.00 88.44 194 GLN A N 1
ATOM 1551 C CA . GLN A 1 194 ? -23.234 -3.816 12.198 1.00 88.44 194 GLN A CA 1
ATOM 1552 C C . GLN A 1 194 ? -24.517 -3.958 13.025 1.00 88.44 194 GLN A C 1
ATOM 1554 O O . GLN A 1 194 ? -24.701 -4.944 13.744 1.00 88.44 194 GLN A O 1
ATOM 1559 N N . GLY A 1 195 ? -25.431 -2.990 12.897 1.00 83.62 195 GLY A N 1
ATOM 1560 C CA . GLY A 1 195 ? -26.725 -3.014 13.593 1.00 83.62 195 GLY A CA 1
ATOM 1561 C C . GLY A 1 195 ? -26.618 -2.907 15.119 1.00 83.62 195 GLY A C 1
ATOM 1562 O O . GLY A 1 195 ? -27.411 -3.517 15.828 1.00 83.62 195 GLY A O 1
ATOM 1563 N N . GLY A 1 196 ? -25.608 -2.191 15.629 1.00 81.50 196 GLY A N 1
ATOM 1564 C CA . GLY A 1 196 ? -25.393 -1.984 17.068 1.00 81.50 196 GLY A CA 1
ATOM 1565 C C . GLY A 1 196 ? -24.718 -3.150 17.798 1.00 81.50 196 GLY A C 1
ATOM 1566 O O . GLY A 1 196 ? -24.571 -3.106 19.020 1.00 81.50 196 GLY A O 1
ATOM 1567 N N . LYS A 1 197 ? -24.290 -4.191 17.073 1.00 87.06 197 LYS A N 1
ATOM 1568 C CA . LYS A 1 197 ? -23.522 -5.304 17.643 1.00 87.06 197 LYS A CA 1
ATOM 1569 C C . LYS A 1 197 ? -22.132 -4.848 18.095 1.00 87.06 197 LYS A C 1
ATOM 1571 O O . LYS A 1 197 ? -21.554 -3.934 17.517 1.00 87.06 197 LYS A O 1
ATOM 1576 N N . LYS A 1 198 ? -21.599 -5.519 19.117 1.00 89.56 198 LYS A N 1
ATOM 1577 C CA . LYS A 1 198 ? -20.246 -5.326 19.667 1.00 89.56 198 LYS A CA 1
ATOM 1578 C C . LYS A 1 198 ? -19.499 -6.665 19.733 1.00 89.56 198 LYS A C 1
ATOM 1580 O O . LYS A 1 198 ? -19.031 -7.075 20.789 1.00 89.56 198 LYS A O 1
ATOM 1585 N N . ASP A 1 199 ? -19.478 -7.389 18.618 1.00 90.12 199 ASP A N 1
ATOM 1586 C CA . ASP A 1 199 ? -18.906 -8.736 18.482 1.00 90.12 199 ASP A CA 1
ATOM 1587 C C . ASP A 1 199 ? -17.451 -8.744 17.978 1.00 90.12 199 ASP A C 1
ATOM 1589 O O . ASP A 1 199 ? -16.778 -9.777 18.019 1.00 90.12 199 ASP A O 1
ATOM 1593 N N . PHE A 1 200 ? -16.927 -7.590 17.561 1.00 95.50 200 PHE A N 1
ATOM 1594 C CA . PHE A 1 200 ? -15.556 -7.430 17.093 1.00 95.50 200 PHE A CA 1
ATOM 1595 C C . PHE A 1 200 ? -14.839 -6.295 17.837 1.00 95.50 200 PHE A C 1
ATOM 1597 O O . PHE A 1 200 ? -14.794 -5.152 17.386 1.00 95.50 200 PHE A O 1
ATOM 1604 N N . GLU A 1 201 ? -14.305 -6.628 19.014 1.00 96.00 201 GLU A N 1
ATOM 1605 C CA . GLU A 1 201 ? -13.572 -5.714 19.898 1.00 96.00 201 GLU A CA 1
ATOM 1606 C C . GLU A 1 201 ? -12.074 -5.670 19.569 1.00 96.00 201 GLU A C 1
ATOM 1608 O O . GLU A 1 201 ? -11.463 -6.711 19.294 1.00 96.00 201 GLU A O 1
ATOM 1613 N N . PHE A 1 202 ? -11.497 -4.474 19.686 1.00 97.06 202 PHE A N 1
ATOM 1614 C CA . PHE A 1 202 ? -10.078 -4.224 19.928 1.00 97.06 202 PHE A CA 1
ATOM 1615 C C . PHE A 1 202 ? -9.918 -3.613 21.313 1.00 97.06 202 PHE A C 1
ATOM 1617 O O . PHE A 1 202 ? -10.788 -2.872 21.770 1.00 97.06 202 PHE A O 1
ATOM 1624 N N . PHE A 1 203 ? -8.813 -3.922 21.977 1.00 96.44 203 PHE A N 1
ATOM 1625 C CA . PHE A 1 203 ? -8.569 -3.489 23.344 1.00 96.44 203 PHE A CA 1
ATOM 1626 C C . PHE A 1 203 ? -7.159 -2.922 23.470 1.00 96.44 203 PHE A C 1
ATOM 1628 O O . PHE A 1 203 ? -6.221 -3.519 22.944 1.00 96.44 203 PHE A O 1
ATOM 1635 N N . LEU A 1 204 ? -7.029 -1.782 24.144 1.00 95.56 204 LEU A N 1
ATOM 1636 C CA . LEU A 1 204 ? -5.759 -1.142 24.472 1.00 95.56 204 LEU A CA 1
ATOM 1637 C C . LEU A 1 204 ? -5.728 -0.870 25.986 1.00 95.56 204 LEU A C 1
ATOM 1639 O O . LEU A 1 204 ? -6.557 -0.087 26.460 1.00 95.56 204 LEU A O 1
ATOM 1643 N N . PRO A 1 205 ? -4.849 -1.526 26.758 1.00 95.06 205 PRO A N 1
ATOM 1644 C CA . PRO A 1 205 ? -4.663 -1.229 28.176 1.00 95.06 205 PRO A CA 1
ATOM 1645 C C . PRO A 1 205 ? -4.229 0.228 28.413 1.00 95.06 205 PRO A C 1
ATOM 1647 O O . PRO A 1 205 ? -3.568 0.823 27.566 1.00 95.06 205 PRO A O 1
ATOM 1650 N N . LEU A 1 206 ? -4.612 0.820 29.551 1.00 92.19 206 LEU A N 1
ATOM 1651 C CA . LEU A 1 206 ? -4.274 2.221 29.853 1.00 92.19 206 LEU A CA 1
ATOM 1652 C C . LEU A 1 206 ? -2.787 2.441 30.143 1.00 92.19 206 LEU A C 1
ATOM 1654 O O . LEU A 1 206 ? -2.291 3.529 29.886 1.00 92.19 206 LEU A O 1
ATOM 1658 N N . ASP A 1 207 ? -2.098 1.441 30.688 1.00 92.12 207 ASP A N 1
ATOM 1659 C CA . ASP A 1 207 ? -0.664 1.496 31.001 1.00 92.12 207 ASP A CA 1
ATOM 1660 C C . ASP A 1 207 ? 0.229 1.501 29.751 1.00 92.12 207 ASP A C 1
ATOM 1662 O O . ASP A 1 207 ? 1.410 1.806 29.848 1.00 92.12 207 ASP A O 1
ATOM 1666 N N . GLN A 1 208 ? -0.350 1.228 28.581 1.00 93.56 208 GLN A N 1
ATOM 1667 C CA . GLN A 1 208 ? 0.303 1.305 27.270 1.00 93.56 208 GLN A CA 1
ATOM 1668 C C . GLN A 1 208 ? 0.170 2.690 26.625 1.00 93.56 208 GLN A C 1
ATOM 1670 O O . GLN A 1 208 ? 0.639 2.914 25.514 1.00 93.56 208 GLN A O 1
ATOM 1675 N N . ILE A 1 209 ? -0.546 3.611 27.272 1.00 91.19 209 ILE A N 1
ATOM 1676 C CA . ILE A 1 209 ? -0.792 4.957 26.763 1.00 91.19 209 ILE A CA 1
ATOM 1677 C C . ILE A 1 209 ? -0.052 5.938 27.673 1.00 91.19 209 ILE A C 1
ATOM 1679 O O . ILE A 1 209 ? -0.239 5.874 28.892 1.00 91.19 209 ILE A O 1
ATOM 1683 N N . PRO A 1 210 ? 0.732 6.879 27.116 1.00 89.56 210 PRO A N 1
ATOM 1684 C CA . PRO A 1 210 ? 1.342 7.941 27.905 1.00 89.56 210 PRO A CA 1
ATOM 1685 C C . PRO A 1 210 ? 0.312 8.657 28.793 1.00 89.56 210 PRO A C 1
ATOM 1687 O O . PRO A 1 210 ? -0.801 8.978 28.368 1.00 89.56 210 PRO A O 1
ATOM 1690 N N . ALA A 1 211 ? 0.658 8.876 30.063 1.00 87.69 211 ALA A N 1
ATOM 1691 C CA . ALA A 1 211 ? -0.296 9.360 31.063 1.00 87.69 211 ALA A CA 1
ATOM 1692 C C . ALA A 1 211 ? -0.856 10.758 30.736 1.00 87.69 211 ALA A C 1
ATOM 1694 O O . ALA A 1 211 ? -2.008 11.062 31.052 1.00 87.69 211 ALA A O 1
ATOM 1695 N N . ASP A 1 212 ? -0.053 11.600 30.090 1.00 85.81 212 ASP A N 1
ATOM 1696 C CA . ASP A 1 212 ? -0.431 12.919 29.590 1.00 85.81 212 ASP A CA 1
ATOM 1697 C C . ASP A 1 212 ? -1.440 12.833 28.434 1.00 85.81 212 ASP A C 1
ATOM 1699 O O . ASP A 1 212 ? -2.422 13.585 28.429 1.00 85.81 212 ASP A O 1
ATOM 1703 N N . ALA A 1 213 ? -1.279 11.863 27.529 1.00 87.38 213 ALA A N 1
ATOM 1704 C CA . ALA A 1 213 ? -2.186 11.622 26.404 1.00 87.38 213 ALA A CA 1
ATOM 1705 C C . ALA A 1 213 ? -3.620 11.283 26.848 1.00 87.38 213 ALA A C 1
ATOM 1707 O O . ALA A 1 213 ? -4.587 11.666 26.188 1.00 87.38 213 ALA A O 1
ATOM 1708 N N . LEU A 1 214 ? -3.794 10.636 28.008 1.00 87.38 214 LEU A N 1
ATOM 1709 C CA . LEU A 1 214 ? -5.118 10.293 28.552 1.00 87.38 214 LEU A CA 1
ATOM 1710 C C . LEU A 1 214 ? -5.978 11.516 28.911 1.00 87.38 214 LEU A C 1
ATOM 1712 O O . LEU A 1 214 ? -7.193 11.384 29.068 1.00 87.38 214 LEU A O 1
ATOM 1716 N N . SER A 1 215 ? -5.369 12.696 29.059 1.00 85.69 215 SER A N 1
ATOM 1717 C CA . SER A 1 215 ? -6.069 13.947 29.383 1.00 85.69 215 SER A CA 1
ATOM 1718 C C . SER A 1 215 ? -6.436 14.793 28.153 1.00 85.69 215 SER A C 1
ATOM 1720 O O . SER A 1 215 ? -7.246 15.726 28.258 1.00 85.69 215 SER A O 1
ATOM 1722 N N . GLN A 1 216 ? -5.885 14.441 26.989 1.00 87.50 216 GLN A N 1
ATOM 1723 C CA . GLN A 1 216 ? -5.936 15.206 25.743 1.00 87.50 216 GLN A CA 1
ATOM 1724 C C . GLN A 1 216 ? -6.886 14.552 24.725 1.00 87.50 216 GLN A C 1
ATOM 1726 O O . GLN A 1 216 ? -7.402 13.451 24.953 1.00 87.50 216 GLN A O 1
ATOM 1731 N N . ASN A 1 217 ? -7.158 15.230 23.602 1.00 91.44 217 ASN A N 1
ATOM 1732 C CA . ASN A 1 217 ? -7.727 14.519 22.461 1.00 91.44 217 ASN A CA 1
ATOM 1733 C C . ASN A 1 217 ? -6.605 13.754 21.760 1.00 91.44 217 ASN A C 1
ATOM 1735 O O . ASN A 1 217 ? -5.494 14.242 21.596 1.00 91.44 217 ASN A O 1
ATOM 1739 N N . MET A 1 218 ? -6.930 12.548 21.329 1.00 93.00 218 MET A N 1
ATOM 1740 C CA . MET A 1 218 ? -6.058 11.679 20.564 1.00 93.00 218 MET A CA 1
ATOM 1741 C C . MET A 1 218 ? -6.606 11.555 19.151 1.00 93.00 218 MET A C 1
ATOM 1743 O O . MET A 1 218 ? -7.823 11.494 18.936 1.00 93.00 218 MET A O 1
ATOM 1747 N N . ILE A 1 219 ? -5.701 11.446 18.192 1.00 94.75 219 ILE A N 1
ATOM 1748 C CA . ILE A 1 219 ? -6.018 11.041 16.835 1.00 94.75 219 ILE A CA 1
ATOM 1749 C C . ILE A 1 219 ? -5.836 9.530 16.722 1.00 94.75 219 ILE A C 1
ATOM 1751 O O . ILE A 1 219 ? -4.819 8.964 17.112 1.00 94.75 219 ILE A O 1
ATOM 1755 N N . VAL A 1 220 ? -6.844 8.863 16.173 1.00 94.38 220 VAL A N 1
ATOM 1756 C CA . VAL A 1 220 ? -6.890 7.416 16.002 1.00 94.38 220 VAL A CA 1
ATOM 1757 C C . VAL A 1 220 ? -7.057 7.097 14.524 1.00 94.38 220 VAL A C 1
ATOM 1759 O O . VAL A 1 220 ? -7.984 7.582 13.873 1.00 94.38 220 VAL A O 1
ATOM 1762 N N . THR A 1 221 ? -6.186 6.250 13.980 1.00 94.56 221 THR A N 1
ATOM 1763 C CA . THR A 1 221 ? -6.328 5.743 12.607 1.00 94.56 221 THR A CA 1
ATOM 1764 C C . THR A 1 221 ? -6.594 4.248 12.618 1.00 94.56 221 THR A C 1
ATOM 1766 O O . THR A 1 221 ? -6.042 3.509 13.432 1.00 94.56 221 THR A O 1
ATOM 1769 N N . PHE A 1 222 ? -7.454 3.793 11.708 1.00 94.69 222 PHE A N 1
ATOM 1770 C CA . PHE A 1 222 ? -7.741 2.381 11.501 1.00 94.69 222 PHE A CA 1
ATOM 1771 C C . PHE A 1 222 ? -7.217 1.938 10.142 1.00 94.69 222 PHE A C 1
ATOM 1773 O O . PHE A 1 222 ? -7.524 2.545 9.116 1.00 94.69 222 PHE A O 1
ATOM 1780 N N . LYS A 1 223 ? -6.468 0.839 10.112 1.00 94.94 223 LYS A N 1
ATOM 1781 C CA . LYS A 1 223 ? -5.948 0.279 8.868 1.00 94.94 223 LYS A CA 1
ATOM 1782 C C . LYS A 1 223 ? -6.084 -1.229 8.796 1.00 94.94 223 LYS A C 1
ATOM 1784 O O . LYS A 1 223 ? -6.116 -1.929 9.806 1.00 94.94 223 LYS A O 1
ATOM 1789 N N . ILE A 1 224 ? -6.120 -1.723 7.566 1.00 95.62 224 ILE A N 1
ATOM 1790 C CA . ILE A 1 224 ? -6.061 -3.147 7.247 1.00 95.62 224 ILE A CA 1
ATOM 1791 C C . ILE A 1 224 ? -4.777 -3.372 6.465 1.00 95.62 224 ILE A C 1
ATOM 1793 O O . ILE A 1 224 ? -4.578 -2.772 5.412 1.00 95.62 224 ILE A O 1
ATOM 1797 N N . VAL A 1 225 ? -3.913 -4.237 6.978 1.00 94.69 225 VAL A N 1
ATOM 1798 C CA . VAL A 1 225 ? -2.579 -4.506 6.451 1.00 94.69 225 VAL A CA 1
ATOM 1799 C C . VAL A 1 225 ? -2.486 -5.970 6.055 1.00 94.69 225 VAL A C 1
ATOM 1801 O O . VAL A 1 225 ? -2.799 -6.869 6.837 1.00 94.69 225 VAL A O 1
ATOM 1804 N N . TYR A 1 226 ? -2.028 -6.219 4.839 1.00 91.81 226 TYR A N 1
ATOM 1805 C CA . TYR A 1 226 ? -1.609 -7.538 4.392 1.00 91.81 226 TYR A CA 1
ATOM 1806 C C . TYR A 1 226 ? -0.091 -7.644 4.477 1.00 91.81 226 TYR A C 1
ATOM 1808 O O . TYR A 1 226 ? 0.609 -6.696 4.135 1.00 91.81 226 TYR A O 1
ATOM 1816 N N . GLN A 1 227 ? 0.414 -8.792 4.920 1.00 88.56 227 GLN A N 1
ATOM 1817 C CA . GLN A 1 227 ? 1.844 -9.072 4.930 1.00 88.56 227 GLN A CA 1
ATOM 1818 C C . GLN A 1 227 ? 2.145 -10.159 3.898 1.00 88.56 227 GLN A C 1
ATOM 1820 O O . GLN A 1 227 ? 1.515 -11.220 3.918 1.00 88.56 227 GLN A O 1
ATOM 1825 N N . THR A 1 228 ? 3.083 -9.893 2.992 1.00 82.19 228 THR A N 1
ATOM 1826 C CA . THR A 1 228 ? 3.505 -10.860 1.973 1.00 82.19 228 THR A CA 1
ATOM 1827 C C . THR A 1 228 ? 4.388 -11.955 2.584 1.00 82.19 228 THR A C 1
ATOM 1829 O O . THR A 1 228 ? 4.815 -11.865 3.742 1.00 82.19 228 THR A O 1
ATOM 1832 N N . ALA A 1 229 ? 4.683 -13.004 1.808 1.00 78.88 229 ALA A N 1
ATOM 1833 C CA . ALA A 1 229 ? 5.601 -14.066 2.228 1.00 78.88 229 ALA A CA 1
ATOM 1834 C C . ALA A 1 229 ? 7.024 -13.529 2.491 1.00 78.88 229 ALA A C 1
ATOM 1836 O O . ALA A 1 229 ? 7.719 -14.009 3.383 1.00 78.88 229 ALA A O 1
ATOM 1837 N N . GLU A 1 230 ? 7.413 -12.474 1.779 1.00 80.81 230 GLU A N 1
ATOM 1838 C CA . GLU A 1 230 ? 8.680 -11.748 1.901 1.00 80.81 230 GLU A CA 1
ATOM 1839 C C . GLU A 1 230 ? 8.681 -10.733 3.059 1.00 80.81 230 GLU A C 1
ATOM 1841 O O . GLU A 1 230 ? 9.610 -9.941 3.186 1.00 80.81 230 GLU A O 1
ATOM 1846 N N . LYS A 1 231 ? 7.655 -10.761 3.924 1.00 79.94 231 LYS A N 1
ATOM 1847 C CA . LYS A 1 231 ? 7.458 -9.866 5.081 1.00 79.94 231 LYS A CA 1
ATOM 1848 C C . LYS A 1 231 ? 7.193 -8.397 4.733 1.00 79.94 231 LYS A C 1
ATOM 1850 O O . LYS A 1 231 ? 7.149 -7.566 5.638 1.00 79.94 231 LYS A O 1
ATOM 1855 N N . GLU A 1 232 ? 6.941 -8.077 3.468 1.00 81.19 232 GLU A N 1
ATOM 1856 C CA . GLU A 1 232 ? 6.513 -6.739 3.060 1.00 81.19 232 GLU A CA 1
ATOM 1857 C C . GLU A 1 232 ? 5.097 -6.458 3.587 1.00 81.19 232 GLU A C 1
ATOM 1859 O O . GLU A 1 232 ? 4.215 -7.315 3.499 1.00 81.19 232 GLU A O 1
ATOM 1864 N N . GLN A 1 233 ? 4.858 -5.263 4.131 1.00 85.38 233 GLN A N 1
ATOM 1865 C CA . GLN A 1 233 ? 3.533 -4.832 4.581 1.00 85.38 233 GLN A CA 1
ATOM 1866 C C . GLN A 1 233 ? 2.861 -3.951 3.527 1.00 85.38 233 GLN A C 1
ATOM 1868 O O . GLN A 1 233 ? 3.427 -2.957 3.083 1.00 85.38 233 GLN A O 1
ATOM 1873 N N . LYS A 1 234 ? 1.620 -4.284 3.167 1.00 85.81 234 LYS A N 1
ATOM 1874 C CA . LYS A 1 234 ? 0.793 -3.528 2.221 1.00 85.81 234 LYS A CA 1
ATOM 1875 C C . LYS A 1 234 ? -0.486 -3.069 2.897 1.00 85.81 234 LYS A 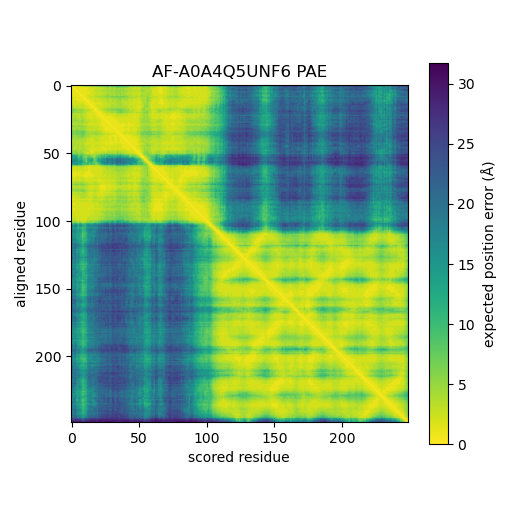C 1
ATOM 1877 O O . LYS A 1 234 ? -1.275 -3.890 3.368 1.00 85.81 234 LYS A O 1
ATOM 1882 N N . ASN A 1 235 ? -0.711 -1.760 2.914 1.00 90.69 235 ASN A N 1
ATOM 1883 C CA . ASN A 1 235 ? -1.972 -1.193 3.378 1.00 90.69 235 ASN A CA 1
ATOM 1884 C C . ASN A 1 235 ? -3.064 -1.511 2.350 1.00 90.69 235 ASN A C 1
ATOM 1886 O O . ASN A 1 235 ? -3.015 -1.049 1.214 1.00 90.69 235 ASN A O 1
ATOM 1890 N N . LEU A 1 236 ? -4.047 -2.313 2.749 1.00 90.25 236 LEU A N 1
ATOM 1891 C CA . LEU A 1 236 ? -5.233 -2.605 1.947 1.00 90.25 236 LEU A CA 1
ATOM 1892 C C . LEU A 1 236 ? -6.344 -1.568 2.161 1.00 90.25 236 LEU A C 1
ATOM 1894 O O . LEU A 1 236 ? -7.203 -1.396 1.301 1.00 90.25 236 LEU A O 1
ATOM 1898 N N . TYR A 1 237 ? -6.346 -0.908 3.320 1.00 92.50 237 TYR A N 1
ATOM 1899 C CA . TYR A 1 237 ? -7.246 0.189 3.662 1.00 92.50 237 TYR A CA 1
ATOM 1900 C C . TYR A 1 237 ? -6.627 1.041 4.772 1.00 92.50 237 TYR A C 1
ATOM 1902 O O . TYR A 1 237 ? -5.992 0.491 5.673 1.00 92.50 237 TYR A O 1
ATOM 1910 N N . VAL A 1 238 ? -6.864 2.351 4.729 1.00 92.19 238 VAL A N 1
ATOM 1911 C CA . VAL A 1 238 ? -6.560 3.302 5.805 1.00 92.19 238 VAL A CA 1
ATOM 1912 C C . VAL A 1 238 ? -7.769 4.226 5.945 1.00 92.19 238 VAL A C 1
ATOM 1914 O O . VAL A 1 238 ? -8.268 4.740 4.944 1.00 92.19 238 VAL A O 1
ATOM 1917 N N . SER A 1 239 ? -8.282 4.390 7.162 1.00 90.25 239 SER A N 1
ATOM 1918 C CA . SER A 1 239 ? -9.383 5.307 7.444 1.00 90.25 239 SER A CA 1
ATOM 1919 C C . SER A 1 239 ? -8.912 6.757 7.414 1.00 90.25 239 SER A C 1
ATOM 1921 O O . SER A 1 239 ? -7.730 7.045 7.591 1.00 90.25 239 SER A O 1
ATOM 1923 N N . GLN A 1 240 ? -9.862 7.685 7.294 1.00 89.69 240 GLN A N 1
ATOM 1924 C CA . GLN A 1 240 ? -9.609 9.053 7.740 1.00 89.69 240 GLN A CA 1
ATOM 1925 C C . GLN A 1 240 ? -9.259 9.057 9.243 1.00 89.69 240 GLN A C 1
ATOM 1927 O O . GLN A 1 240 ? -9.714 8.154 9.965 1.00 89.69 240 GLN A O 1
ATOM 1932 N N . PRO A 1 241 ? -8.460 10.027 9.719 1.00 91.62 241 PRO A N 1
ATOM 1933 C CA . PRO A 1 241 ? -8.187 10.184 11.140 1.00 91.62 241 PRO A CA 1
ATOM 1934 C C . PRO A 1 241 ? -9.475 10.439 11.929 1.00 91.62 241 PRO A C 1
ATOM 1936 O O . PRO A 1 241 ? -10.370 11.150 11.473 1.00 91.62 241 PRO A O 1
ATOM 1939 N N . LEU A 1 242 ? -9.573 9.843 13.113 1.00 90.50 242 LEU A N 1
ATOM 1940 C CA . LEU A 1 242 ? -10.717 9.967 14.012 1.00 90.50 242 LEU A CA 1
ATOM 1941 C C . LEU A 1 242 ? -10.257 10.599 15.317 1.00 90.50 242 LEU A C 1
ATOM 1943 O O . LEU A 1 242 ? -9.245 10.190 15.871 1.00 90.50 242 LEU A O 1
ATOM 1947 N N . GLN A 1 243 ? -11.011 11.564 15.830 1.00 90.50 243 GLN A N 1
ATOM 1948 C CA . GLN A 1 243 ? -10.735 12.143 17.140 1.00 90.50 243 GLN A CA 1
ATOM 1949 C C . GLN A 1 243 ? -11.359 11.294 18.245 1.00 90.50 243 GLN A C 1
ATOM 1951 O O . GLN A 1 243 ? -12.504 10.845 18.139 1.00 90.50 243 GLN A O 1
ATOM 1956 N N . PHE A 1 244 ? -10.613 11.102 19.326 1.00 89.12 244 PHE A N 1
ATOM 1957 C CA . PHE A 1 244 ? -11.074 10.417 20.520 1.00 89.12 244 PHE A CA 1
ATOM 1958 C C . PHE A 1 244 ? -10.563 11.120 21.769 1.00 89.12 244 PHE A C 1
ATOM 1960 O O . PHE A 1 244 ? -9.378 11.399 21.885 1.00 89.12 244 PHE A O 1
ATOM 1967 N N . ARG A 1 245 ? -11.442 11.341 22.745 1.00 88.00 245 ARG A N 1
ATOM 1968 C CA . ARG A 1 245 ? -11.048 11.810 24.071 1.00 88.00 245 ARG A CA 1
ATOM 1969 C C . ARG A 1 245 ? -11.385 10.747 25.097 1.00 88.00 245 ARG A C 1
ATOM 1971 O O . ARG A 1 245 ? -12.540 10.326 25.198 1.00 88.00 245 ARG A O 1
ATOM 1978 N N . TYR A 1 246 ? -10.392 10.337 25.878 1.00 84.06 246 TYR A N 1
ATOM 1979 C CA . TYR A 1 246 ? -10.629 9.415 26.976 1.00 84.06 246 TYR A CA 1
ATOM 1980 C C . TYR A 1 246 ? -11.335 10.148 28.124 1.00 84.06 246 TYR A C 1
ATOM 1982 O O . TYR A 1 246 ? -10.745 10.959 28.831 1.00 84.06 246 TYR A O 1
ATOM 1990 N N . ALA A 1 247 ? -12.627 9.882 28.305 1.00 71.12 247 ALA A N 1
ATOM 1991 C CA . ALA A 1 247 ? -13.374 10.355 29.462 1.00 71.12 247 ALA A CA 1
ATOM 1992 C C . ALA A 1 247 ? -13.335 9.275 30.549 1.00 71.12 247 ALA A C 1
ATOM 1994 O O . ALA A 1 247 ? -14.022 8.256 30.439 1.00 71.12 247 ALA A O 1
ATOM 1995 N N . LYS A 1 248 ? -12.524 9.494 31.591 1.00 62.25 248 LYS A N 1
ATOM 1996 C CA . LYS A 1 248 ? -12.592 8.702 32.823 1.00 62.25 248 LYS A CA 1
ATOM 1997 C C . LYS A 1 248 ? -13.975 8.951 33.439 1.00 62.25 248 LYS A C 1
ATOM 1999 O O . LYS A 1 248 ? -14.292 10.101 33.742 1.00 62.25 248 LYS A O 1
ATOM 2004 N N . LYS A 1 249 ? -14.817 7.918 33.492 1.00 53.03 249 LYS A N 1
ATOM 2005 C CA . LYS A 1 249 ? -16.089 7.986 34.220 1.00 53.03 249 LYS A CA 1
ATOM 2006 C C . LYS A 1 249 ? -15.848 7.928 35.721 1.00 53.03 249 LYS A C 1
ATOM 2008 O O . LYS A 1 249 ? -14.815 7.346 36.124 1.00 53.03 249 LYS A O 1
#